Protein 4XXI (pdb70)

Solvent-accessible surface area: 14785 Å² total; per-residue (Å²): 76,6,91,57,18,8,71,88,0,58,135,116,102,70,40,5,31,168,49,38,3,77,132,10,26,67,32,4,73,27,0,75,42,8,10,79,0,1,43,43,0,32,102,19,11,147,91,0,11,48,93,0,3,87,136,13,112,150,99,25,176,75,54,77,106,21,64,91,34,8,32,100,12,0,6,38,0,1,0,0,0,0,6,25,46,41,75,32,0,41,63,53,9,163,50,49,126,132,107,12,101,133,77,81,25,17,120,5,11,44,32,1,1,71,34,0,38,45,0,0,45,57,66,6,192,170,29,105,99,0,26,114,21,0,28,83,10,1,58,37,3,6,65,57,10,104,130,100,1,84,53,7,10,67,95,0,53,138,101,98,78,36,5,31,153,56,29,9,91,86,0,43,71,37,3,65,56,0,34,42,23,0,72,0,0,35,51,0,19,82,28,16,153,91,0,10,43,96,0,0,97,137,16,117,141,135,29,171,78,84,72,102,22,66,109,29,6,32,102,13,0,19,30,0,2,0,0,0,0,16,30,57,54,72,31,1,33,63,53,6,162,41,44,64,128,114,13,73,131,74,74,37,0,105,6,12,22,46,0,0,84,30,0,46,47,0,0,46,58,67,5,191,170,36,105,111,0,22,102,32,0,24,99,21,0,58,40,2,14,85,80,3,136

Nearest PDB structures (foldseek):
  4xxi-assembly1_B  TM=8.655E-01  e=2.973E-17  Nostoc sp. PCC 7120 = FACHB-418
  7eyd-assembly1_09  TM=8.834E-01  e=4.985E-14  Nostoc sp. PCC 7120 = FACHB-418
  7vea-assembly1_dM  TM=9.086E-01  e=6.753E-13  Thermosynechococcus vestitus BP-1
  7scb-assembly1_BE  TM=8.882E-01  e=2.328E-11  Synechocystis sp. PCC 6803 substr. Kazusa
  7ezx-assembly1_YP  TM=8.755E-01  e=1.678E-09  Porphyridium purpureum

Foldseek 3Di:
DVVVQVVVCVVVVHDRDPVRVVVVVVQVVCLVLLVVLLVVCVVCVQVLLVQLCVQLVVQDPDSPVSSVVSSVLSVQLSVCSNNVHLVSLVVVCVPVLVVVVVVGNLVSVLSSLVSSLVVSLVVQVVPVVSNVSSNVSSVSNSVSSPD/DVCVQVVVCVVVVHDRDPVRVVVVVVVVVLLVLLVVLLVVCVVCVLVLLVQLCVQLVVQDPDSVVSSVVSSVLSVQLSVCSNVVHLVSLLVVLPPVLVVVVVVGNLVSVLSSLVSSLVVSLVVDPVPVVSSVSSVVSSCSNSVSND

InterPro domains:
  IPR001297 Phycobilisome linker domain [PF00427] (280-405)
  IPR001297 Phycobilisome linker domain [PF00427] (541-664)
  IPR001297 Phycobilisome linker domain [PF00427] (737-863)
  IPR001297 Phycobilisome linker domain [PF00427] (968-1093)
  IPR001297 Phycobilisome linker domain [PS51445] (253-433)
  IPR001297 Phycobilisome linker domain [PS51445] (514-692)
  IPR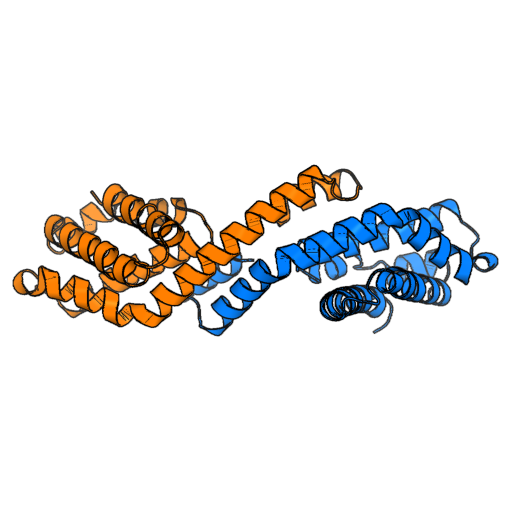001297 Phycobilisome linker domain [PS51445] (709-887)
  IPR001297 Phycobilisome linker domain [PS51445] (940-1121)
  IPR009050 Globin-like superfamily [SSF46458] (17-237)
  IPR012128 Phycobilisome, alpha/beta subunit [PF00502] (24-76)
  IPR012128 Phycobilisome, alpha/beta subunit [PF00502] (150-236)
  IPR038255 Phycobilisome linker domain superfamily [G3DSA:1.10.3130.20] (272-417)
  IPR038255 Phycobilisome linker domain superfamily [G3DSA:1.10.3130.20] (535-670)
  IPR038255 Phycobilisome linker domain superfamily [G3DSA:1.10.3130.20] (730-860)
  IPR038255 Phycobilisome linker domain superfamily [G3DSA:1.10.3130.20] (960-1097)
  IPR038719 Phycobilisome, alpha/beta subunit superfamily [G3DSA:1.10.490.20] (19-248)

Sequence (293 aa):
LAVATITQAEQQDRFLGRGELDELASYFASGAKRLEIAQLLTENSEIIVSRAANRIFQKIENMAKSLRDLSWFLRYATYAIVAGDPNIIVVNTRGLREIIENACSGEATIVALQEIKAASLSYFRKDPEAAEIVSQYMDVLITEFKALAVATITQAEQQDRFLGRGELDELASYFASGAKRLEIAQLLTENSEIIVSRAANRIFQKIENMAKSLRDLSWFLRYATYAIVAGDPNIIVVNTRGLREIIENACSGEATIVALQEIKAASLSYFRKDPEAAEIVSQQYMDVLITEFK

Radius of gyration: 24.72 Å; Cα contacts (8 Å, |Δi|>4): 320; chains: 2; bounding box: 38×84×36 Å

B-factor: mean 37.17, std 14.06, range [16.24, 102.12]

Organism: Nostoc sp. (strain PCC 7120 / SAG 25.82 / UTEX 2576) (NCBI:txid103690)

Structure (mmCIF, N/CA/C/O backbone):
data_4XXI
#
_entry.id   4XXI
#
_cell.length_a   36.356
_cell.length_b   80.552
_cell.length_c   115.449
_cell.angle_alpha   90.00
_cell.angle_beta   90.00
_cell.angle_gamma   90.00
#
_symmetry.space_group_name_H-M   'P 2 21 21'
#
loop_
_entity.id
_entity.type
_entity.pdbx_description
1 polymer 'Phycobiliprotein ApcE'
2 non-polymer PHYCOCYANOBILIN
3 water water
#
loop_
_atom_site.group_PDB
_atom_site.id
_atom_site.type_symbol
_atom_site.label_atom_id
_atom_site.label_alt_id
_atom_site.label_comp_id
_atom_site.label_asym_id
_atom_site.label_entity_id
_atom_site.label_seq_id
_atom_site.pdbx_PDB_ins_code
_atom_site.Cartn_x
_atom_site.Cartn_y
_atom_site.Cartn_z
_atom_site.occupancy
_atom_site.B_iso_or_equiv
_atom_site.auth_seq_id
_atom_site.auth_comp_id
_atom_site.auth_asym_id
_atom_site.auth_atom_id
_atom_site.pdbx_PDB_model_num
ATOM 1 N N . LEU A 1 2 ? 0.303 3.099 16.798 1.00 57.38 20 LEU A N 1
ATOM 2 C CA . LEU A 1 2 ? 1.084 3.522 15.631 1.00 66.71 20 LEU A CA 1
ATOM 3 C C . LEU A 1 2 ? 1.248 5.041 15.561 1.00 71.54 20 LEU A C 1
ATOM 4 O O . LEU A 1 2 ? 0.807 5.768 16.454 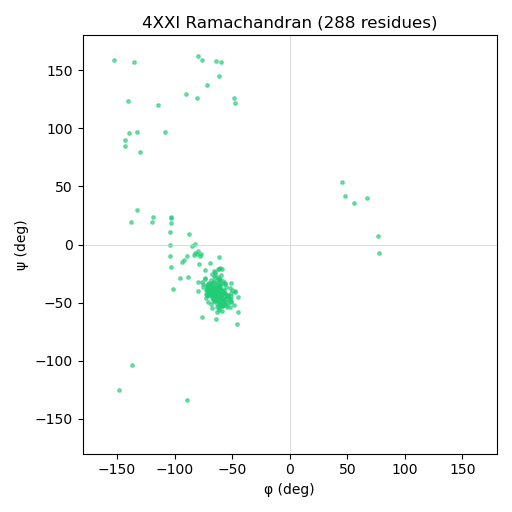1.00 69.14 20 LEU A O 1
ATOM 9 N N . ALA A 1 3 ? 1.901 5.510 14.501 1.00 71.15 21 ALA A N 1
ATOM 10 C CA . ALA A 1 3 ? 2.034 6.942 14.249 1.00 63.06 21 ALA A CA 1
ATOM 11 C C . ALA A 1 3 ? 0.657 7.615 14.139 1.00 58.23 21 ALA A C 1
ATOM 12 O O . ALA A 1 3 ? 0.372 8.623 14.795 1.00 51.26 21 ALA A O 1
ATOM 14 N N . VAL A 1 4 ? -0.209 7.042 13.320 1.00 57.63 22 VAL A N 1
ATOM 15 C CA . VAL A 1 4 ? -1.525 7.608 13.112 1.00 54.96 22 VAL A CA 1
ATOM 16 C C . VAL A 1 4 ? -2.334 7.644 14.406 1.00 52.99 22 VAL A C 1
ATOM 17 O O . VAL A 1 4 ? -3.172 8.534 14.599 1.00 51.18 22 VAL A O 1
ATOM 21 N N . ALA A 1 5 ? -2.074 6.686 15.290 1.00 49.45 23 ALA A N 1
ATOM 22 C CA . ALA A 1 5 ? -2.707 6.674 16.605 1.00 64.88 23 ALA A CA 1
ATOM 23 C C . ALA A 1 5 ? -2.257 7.903 17.382 1.00 55.36 23 ALA A C 1
ATOM 24 O O . ALA A 1 5 ? -3.062 8.769 17.702 1.00 48.96 23 ALA A O 1
ATOM 26 N N . THR A 1 6 ? -0.956 7.945 17.663 1.00 47.21 24 THR A N 1
ATOM 27 C CA . THR A 1 6 ? -0.321 9.017 18.407 1.00 51.57 24 THR A CA 1
ATOM 28 C C . THR A 1 6 ? -0.748 10.386 17.881 1.00 48.32 24 THR A C 1
ATOM 29 O O . THR A 1 6 ? -0.998 11.295 18.655 1.00 42.13 24 THR A O 1
ATOM 33 N N . ILE A 1 7 ? -0.864 10.512 16.561 1.00 51.19 25 ILE A N 1
ATOM 34 C CA . ILE A 1 7 ? -1.199 11.782 15.940 1.00 36.70 25 ILE A CA 1
ATOM 35 C C . ILE A 1 7 ? -2.610 12.164 16.266 1.00 37.69 25 ILE A C 1
ATOM 36 O O . ILE A 1 7 ? -2.900 13.330 16.589 1.00 29.52 25 ILE A O 1
ATOM 41 N N . THR A 1 8 ? -3.491 11.177 16.181 1.00 38.91 26 THR A N 1
ATOM 42 C CA . THR A 1 8 ? -4.910 11.379 16.435 1.00 44.58 26 THR A CA 1
ATOM 43 C C . THR A 1 8 ? -5.183 11.891 17.838 1.00 40.14 26 THR A C 1
ATOM 44 O O . THR A 1 8 ? -6.039 12.755 18.036 1.00 45.72 26 THR A O 1
ATOM 48 N N . GLN A 1 9 ? -4.467 11.354 18.815 1.00 32.78 27 GLN A N 1
ATOM 49 C CA . GLN A 1 9 ? -4.693 11.793 20.184 1.00 47.45 27 GLN A CA 1
ATOM 50 C C . GLN A 1 9 ? -4.052 13.159 20.422 1.00 44.32 27 GLN A C 1
ATOM 51 O O . GLN A 1 9 ? -4.585 13.975 21.162 1.00 37.76 27 GLN A O 1
ATOM 57 N N . ALA A 1 10 ? -2.941 13.436 19.755 1.00 39.49 28 ALA A N 1
ATOM 58 C CA . ALA A 1 10 ? -2.325 14.738 19.895 1.00 33.01 28 ALA A CA 1
ATOM 59 C C . ALA A 1 10 ? -3.265 15.772 19.338 1.00 35.50 28 ALA A C 1
ATOM 60 O O . ALA A 1 10 ? -3.508 16.819 19.942 1.00 34.17 28 ALA A O 1
ATOM 62 N N . GLU A 1 11 ? -3.830 15.459 18.190 1.00 33.97 29 GLU A N 1
ATOM 63 C CA . GLU A 1 11 ? -4.755 16.364 17.556 1.00 31.62 29 GLU A CA 1
ATOM 64 C C . GLU A 1 11 ? -5.945 16.553 18.411 1.00 27.33 29 GLU A C 1
ATOM 65 O O . GLU A 1 11 ? -6.461 17.667 18.534 1.00 26.84 29 GLU A O 1
ATOM 71 N N . GLN A 1 12 ? -6.412 15.447 18.975 1.00 34.53 30 GLN A N 1
ATOM 72 C CA . GLN A 1 12 ? -7.552 15.494 19.888 1.00 36.96 30 GLN A CA 1
ATOM 73 C C . GLN A 1 12 ? -7.272 16.416 21.057 1.00 34.07 30 GLN A C 1
ATOM 74 O O . GLN A 1 12 ? -8.169 17.082 21.558 1.00 37.11 30 GLN A O 1
ATOM 80 N N . GLN A 1 13 ? -6.022 16.486 21.484 1.00 32.26 31 GLN A N 1
ATOM 81 C CA . GLN A 1 13 ? -5.697 17.361 22.615 1.00 36.33 31 GLN A CA 1
ATOM 82 C C . GLN A 1 13 ? -5.025 18.662 22.178 1.00 35.29 31 GLN A C 1
ATOM 83 O O . GLN A 1 13 ? -4.349 19.297 22.970 1.00 34.72 31 GLN A O 1
ATOM 89 N N . ASP A 1 14 ? -5.229 19.061 20.918 1.00 37.17 32 ASP A N 1
ATOM 90 C CA . ASP A 1 14 ? -4.663 20.320 20.352 1.00 38.99 32 ASP A CA 1
ATOM 91 C C . ASP A 1 14 ? -3.196 20.605 20.662 1.00 34.84 32 ASP A C 1
ATOM 92 O O . ASP A 1 14 ? -2.859 21.669 21.155 1.00 36.30 32 ASP A O 1
ATOM 97 N N . ARG A 1 15 ? -2.311 19.670 20.379 1.00 30.77 33 ARG A N 1
ATOM 98 C CA . ARG A 1 15 ? -0.955 19.820 20.872 1.00 33.64 33 ARG A CA 1
ATOM 99 C C . ARG A 1 15 ? 0.027 19.109 19.965 1.00 30.87 33 ARG A C 1
ATOM 100 O O . ARG A 1 15 ? -0.341 18.196 19.211 1.00 25.93 33 ARG A O 1
ATOM 108 N N . PHE A 1 16 ? 1.278 19.537 20.060 1.00 27.58 34 PHE A N 1
ATOM 109 C CA . PHE A 1 16 ? 2.374 18.831 19.461 1.00 21.74 34 PHE A CA 1
ATOM 110 C C . PHE A 1 16 ? 2.521 17.457 20.121 1.00 29.55 34 PHE A C 1
ATOM 111 O O . PHE A 1 16 ? 2.064 17.241 21.247 1.00 31.07 34 PHE A O 1
ATOM 119 N N . LEU A 1 17 ? 3.155 16.524 19.427 1.00 26.29 35 LEU A N 1
ATOM 120 C CA . LEU A 1 17 ? 3.486 15.278 20.067 1.00 30.09 35 LEU A CA 1
ATOM 121 C C . LEU A 1 17 ? 4.432 15.609 21.225 1.00 31.85 35 LEU A C 1
ATOM 122 O O . LEU A 1 17 ? 5.249 16.525 21.137 1.00 22.61 35 LEU A O 1
ATOM 127 N N . GLY A 1 18 ? 4.306 14.865 22.309 1.00 26.30 36 GLY A N 1
ATOM 128 C CA . GLY A 1 18 ? 5.204 15.035 23.422 1.00 30.38 36 GLY A CA 1
ATOM 129 C C . GLY A 1 18 ? 6.549 14.398 23.117 1.00 37.44 36 GLY A C 1
ATOM 130 O O . GLY A 1 18 ? 6.645 13.511 22.270 1.00 33.29 36 GLY A O 1
ATOM 131 N N . ARG A 1 19 ? 7.571 14.859 23.836 1.00 40.86 37 ARG A N 1
ATOM 132 C CA . ARG A 1 19 ? 8.952 14.388 23.734 1.00 45.51 37 ARG A CA 1
ATOM 133 C C . ARG A 1 19 ? 9.034 12.878 23.856 1.00 47.92 37 ARG A C 1
ATOM 134 O O . ARG A 1 19 ? 9.820 12.219 23.176 1.00 39.83 37 ARG A O 1
ATOM 142 N N . GLY A 1 20 ? 8.191 12.340 24.723 1.00 37.64 38 GLY A N 1
ATOM 143 C CA . GLY A 1 20 ? 8.111 10.916 24.942 1.00 37.66 38 GLY A CA 1
ATOM 144 C C . GLY A 1 20 ? 7.482 10.168 23.786 1.00 33.82 38 GLY A C 1
ATOM 145 O O . GLY A 1 20 ? 7.940 9.111 23.373 1.00 28.62 38 GLY A O 1
ATOM 146 N N . GLU A 1 21 ? 6.408 10.722 23.271 1.00 29.43 39 GLU A N 1
ATOM 147 C CA . GLU A 1 21 ? 5.718 10.142 22.138 1.00 31.06 39 GLU A CA 1
ATOM 148 C C . GLU A 1 21 ? 6.653 10.103 20.931 1.00 32.66 39 GLU A C 1
ATOM 149 O O . GLU A 1 21 ? 6.723 9.109 20.215 1.00 31.12 39 GLU A O 1
ATOM 155 N N . LEU A 1 22 ? 7.381 11.188 20.724 1.00 29.76 40 LEU A N 1
ATOM 156 C CA . LEU A 1 22 ? 8.313 11.252 19.616 1.00 40.35 40 LEU A CA 1
ATOM 157 C C . LEU A 1 22 ? 9.431 10.229 19.799 1.00 39.04 40 LEU A C 1
ATOM 158 O O . LEU A 1 22 ? 9.822 9.573 18.829 1.00 38.03 40 LEU A O 1
ATOM 163 N N . ASP A 1 23 ? 9.918 10.072 21.032 1.00 30.06 41 ASP A N 1
ATOM 164 C CA . ASP A 1 23 ? 11.083 9.228 21.285 1.00 37.09 41 ASP A CA 1
ATOM 165 C C . ASP A 1 23 ? 10.706 7.804 21.063 1.00 36.58 41 ASP A C 1
ATOM 166 O O . ASP A 1 23 ? 11.495 7.021 20.568 1.00 33.80 41 ASP A O 1
ATOM 171 N N . GLU A 1 24 ? 9.488 7.491 21.481 1.00 30.23 42 GLU A N 1
ATOM 172 C CA . GLU A 1 24 ? 8.899 6.169 21.331 1.00 36.74 42 GLU A CA 1
ATOM 173 C C . GLU A 1 24 ? 8.712 5.817 19.841 1.00 33.97 42 GLU A C 1
ATOM 174 O O . GLU A 1 24 ? 9.027 4.712 19.417 1.00 30.86 42 GLU A O 1
ATOM 180 N N . LEU A 1 25 ? 8.236 6.759 19.040 1.00 34.67 43 LEU A N 1
ATOM 181 C CA . LEU A 1 25 ? 8.092 6.502 17.608 1.00 29.22 43 LEU A CA 1
ATOM 182 C C . LEU A 1 25 ? 9.471 6.446 16.935 1.00 33.79 43 LEU A C 1
ATOM 183 O O . LEU A 1 25 ? 9.710 5.629 16.043 1.00 26.98 43 LEU A O 1
ATOM 188 N N . ALA A 1 26 ? 10.389 7.292 17.391 1.00 34.22 44 ALA A N 1
ATOM 189 C CA . ALA A 1 26 ? 11.738 7.317 16.848 1.00 34.82 44 ALA A CA 1
ATOM 190 C C . ALA A 1 26 ? 12.414 5.962 17.055 1.00 39.52 44 ALA A C 1
ATOM 191 O O . ALA A 1 26 ? 13.089 5.430 16.178 1.00 32.39 44 ALA A O 1
ATOM 193 N N . SER A 1 27 ? 12.208 5.395 18.227 1.00 30.40 45 SER A N 1
ATOM 194 C CA . SER A 1 27 ? 12.793 4.129 18.540 1.00 32.37 45 SER A CA 1
ATOM 195 C C . SER A 1 27 ? 12.130 2.983 17.772 1.00 30.85 45 SER A C 1
ATOM 196 O O . SER A 1 27 ? 12.796 2.025 17.386 1.00 35.05 45 SER A O 1
ATOM 199 N N . TYR A 1 28 ? 10.820 3.082 17.571 1.00 26.71 46 TYR A N 1
ATOM 200 C CA . TYR A 1 28 ? 10.068 2.088 16.822 1.00 31.88 46 TYR A CA 1
ATOM 201 C C . TYR A 1 28 ? 10.586 2.029 15.383 1.00 37.82 46 TYR A C 1
ATOM 202 O O . TYR A 1 28 ? 10.826 0.944 14.840 1.00 35.06 46 TYR A O 1
ATOM 211 N N . PHE A 1 29 ? 10.811 3.193 14.775 1.00 31.82 47 PHE A N 1
ATOM 212 C CA . PHE A 1 29 ? 11.306 3.207 13.415 1.00 37.05 47 PHE A CA 1
ATOM 213 C C . PHE A 1 29 ? 12.724 2.744 13.358 1.00 32.82 47 PHE A C 1
ATOM 214 O O . PHE A 1 29 ? 13.037 1.982 12.482 1.00 33.75 47 PHE A O 1
ATOM 222 N N . ALA A 1 30 ? 13.556 3.144 14.313 1.00 34.95 48 ALA A N 1
ATOM 223 C CA . ALA A 1 30 ? 14.982 2.814 14.274 1.00 34.58 48 ALA A CA 1
ATOM 224 C C . ALA A 1 30 ? 15.310 1.336 14.602 1.00 35.13 48 ALA A C 1
ATOM 225 O O . ALA A 1 30 ? 16.316 0.799 14.138 1.00 28.89 48 ALA A O 1
ATOM 227 N N . SER A 1 31 ? 14.496 0.697 15.428 1.00 26.72 49 SER A N 1
ATOM 228 C CA . SER A 1 31 ? 14.629 -0.736 15.643 1.00 27.17 49 SER A CA 1
ATOM 229 C C . SER A 1 31 ? 14.062 -1.579 14.482 1.00 29.66 49 SER A C 1
ATOM 230 O O . SER A 1 31 ? 14.208 -2.790 14.473 1.00 29.62 49 SER A O 1
ATOM 233 N N . GLY A 1 32 ? 13.391 -0.935 13.529 1.00 31.82 50 GLY A N 1
ATOM 234 C CA . GLY A 1 32 ? 12.762 -1.625 12.413 1.00 32.11 50 GLY A CA 1
ATOM 235 C C . GLY A 1 32 ? 13.693 -2.583 11.678 1.00 32.61 50 GLY A C 1
ATOM 236 O O . GLY A 1 32 ? 13.308 -3.725 11.410 1.00 26.27 50 GLY A O 1
ATOM 237 N N . ALA A 1 33 ? 14.928 -2.156 11.404 1.00 29.10 51 ALA A N 1
ATOM 238 C CA . ALA A 1 33 ? 15.837 -2.958 10.598 1.00 36.40 51 ALA A CA 1
ATOM 239 C C . ALA A 1 33 ? 16.179 -4.225 11.351 1.00 35.06 51 ALA A C 1
ATOM 240 O O . ALA A 1 33 ? 16.172 -5.312 10.782 1.00 24.73 51 ALA A O 1
ATOM 242 N N . LYS A 1 34 ? 16.478 -4.058 12.634 1.00 27.82 52 LYS A N 1
ATOM 243 C CA . LYS A 1 34 ? 16.752 -5.172 13.526 1.00 32.01 52 LYS A CA 1
ATOM 244 C C . LYS A 1 34 ? 15.529 -6.122 13.636 1.00 28.57 52 LYS A C 1
ATOM 245 O O . LYS A 1 34 ? 15.677 -7.337 13.553 1.00 27.82 52 LYS A O 1
ATOM 251 N N . ARG A 1 35 ? 14.326 -5.577 13.787 1.00 26.77 53 ARG A N 1
ATOM 252 C CA . ARG A 1 35 ? 13.140 -6.430 13.923 1.00 33.98 53 ARG A CA 1
ATOM 253 C C . ARG A 1 35 ? 12.894 -7.259 12.637 1.00 33.24 53 ARG A C 1
ATOM 254 O O . ARG A 1 35 ? 12.542 -8.434 12.702 1.00 25.64 53 ARG A O 1
ATOM 262 N N . LEU A 1 36 ? 13.138 -6.657 11.480 1.00 27.47 54 LEU A N 1
ATOM 263 C CA . LEU A 1 36 ? 13.005 -7.366 10.202 1.00 31.46 54 LEU A CA 1
ATOM 264 C C . LEU A 1 36 ? 14.054 -8.440 10.012 1.00 29.95 54 LEU A C 1
ATOM 265 O O . LEU A 1 36 ? 13.745 -9.525 9.546 1.00 26.96 54 LEU A O 1
ATOM 270 N N . GLU A 1 37 ? 15.292 -8.132 10.396 1.00 35.96 55 GLU A N 1
ATOM 271 C CA . GLU A 1 37 ? 16.377 -9.117 10.412 1.00 34.77 55 GLU A CA 1
ATOM 272 C C . GLU A 1 37 ? 15.962 -10.306 11.268 1.00 32.91 55 GLU A C 1
ATOM 273 O O . GLU A 1 37 ? 16.153 -11.467 10.894 1.00 27.27 55 GLU A O 1
ATOM 279 N N . ILE A 1 38 ? 15.397 -10.016 12.436 1.00 26.68 56 ILE A N 1
ATOM 280 C CA . ILE A 1 38 ? 14.951 -11.083 13.316 1.00 25.19 56 ILE A CA 1
ATOM 281 C C . ILE A 1 38 ? 13.859 -11.918 12.634 1.00 28.96 56 ILE A C 1
ATOM 282 O O . ILE A 1 38 ? 13.896 -13.137 12.639 1.00 23.83 56 ILE A O 1
ATOM 287 N N . ALA A 1 39 ? 12.896 -11.271 12.011 1.00 29.68 57 ALA A N 1
ATOM 288 C CA . ALA A 1 39 ? 11.785 -12.026 11.450 1.00 31.59 57 ALA A CA 1
ATOM 289 C C . ALA A 1 39 ? 12.291 -12.879 10.298 1.00 31.09 57 ALA A C 1
ATOM 290 O O . ALA A 1 39 ? 11.848 -13.992 10.100 1.00 30.16 57 ALA A O 1
ATOM 292 N N . GLN A 1 40 ? 13.242 -12.366 9.545 1.00 32.01 58 GLN A N 1
ATOM 293 C CA . GLN A 1 40 ? 13.652 -13.074 8.342 1.00 40.88 58 GLN A CA 1
ATOM 294 C C . GLN A 1 40 ? 14.307 -14.365 8.808 1.00 34.54 58 GLN A C 1
ATOM 295 O O . GLN A 1 40 ? 14.052 -15.439 8.287 1.00 28.19 58 GLN A O 1
ATOM 301 N N . LEU A 1 41 ? 15.054 -14.256 9.891 1.00 30.56 59 LEU A N 1
ATOM 302 C CA . LEU A 1 41 ? 15.769 -15.382 10.443 1.00 33.91 59 LEU A CA 1
ATOM 303 C C . LEU A 1 41 ? 14.848 -16.435 11.098 1.00 35.45 59 LEU A C 1
ATOM 304 O O . LEU A 1 41 ? 15.030 -17.630 10.913 1.00 25.93 59 LEU A O 1
ATOM 309 N N . LEU A 1 42 ? 13.862 -16.001 11.875 1.00 35.93 60 LEU A N 1
ATOM 310 C CA . LEU A 1 42 ? 12.930 -16.941 12.501 1.00 31.40 60 LEU A CA 1
ATOM 311 C C . LEU A 1 42 ? 12.120 -17.675 11.435 1.00 28.75 60 LEU A C 1
ATOM 312 O O . LEU A 1 42 ? 11.850 -18.868 11.554 1.00 26.47 60 LEU A O 1
ATOM 317 N N . THR A 1 43 ? 11.743 -16.935 10.396 1.00 24.08 61 THR A N 1
ATOM 318 C CA . THR A 1 43 ? 11.012 -17.476 9.268 1.00 28.87 61 THR A CA 1
ATOM 319 C C . THR A 1 43 ? 11.810 -18.556 8.514 1.00 34.27 61 THR A C 1
ATOM 320 O O . THR A 1 43 ? 11.288 -19.628 8.201 1.00 32.94 61 THR A O 1
ATOM 324 N N . GLU A 1 44 ? 13.067 -18.284 8.186 1.00 29.51 62 GLU A N 1
ATOM 325 C CA . GLU A 1 44 ? 13.774 -19.232 7.321 1.00 39.44 62 GLU A CA 1
ATOM 326 C C . GLU A 1 44 ? 14.124 -20.469 8.136 1.00 32.19 62 GLU A C 1
ATOM 327 O O . GLU A 1 44 ? 14.336 -21.541 7.596 1.00 31.59 62 GLU A O 1
ATOM 333 N N . ASN A 1 45 ? 14.163 -20.313 9.450 1.00 34.51 63 ASN A N 1
ATOM 334 C CA . ASN A 1 45 ? 14.439 -21.434 10.322 1.00 34.15 63 ASN A CA 1
ATOM 335 C C . ASN A 1 45 ? 13.188 -21.948 11.005 1.00 24.87 63 ASN A C 1
ATOM 336 O O . ASN A 1 45 ? 13.272 -22.785 11.895 1.00 27.68 63 ASN A O 1
ATOM 341 N N . SER A 1 46 ? 12.036 -21.467 10.554 1.00 28.06 64 SER A N 1
ATOM 342 C CA . SER A 1 46 ? 10.765 -21.764 11.217 1.00 27.48 64 SER A CA 1
ATOM 343 C C . SER A 1 46 ? 10.585 -23.290 11.434 1.00 34.59 64 SER A C 1
ATOM 344 O O . SER A 1 46 ? 10.236 -23.749 12.540 1.00 22.50 64 SER A O 1
ATOM 347 N N . GLU A 1 47 ? 10.942 -24.078 10.424 1.00 25.26 65 GLU A N 1
ATOM 348 C CA . GLU A 1 47 ? 10.702 -25.508 10.478 1.00 30.13 65 GLU A CA 1
ATOM 349 C C . GLU A 1 47 ? 11.588 -26.190 11.488 1.00 33.05 65 GLU A C 1
ATOM 350 O O . GLU A 1 47 ? 11.123 -27.058 12.229 1.00 28.16 65 GLU A O 1
ATOM 356 N N . ILE A 1 48 ? 12.834 -25.758 11.600 1.00 29.11 66 ILE A N 1
ATOM 357 C CA . ILE A 1 48 ? 13.713 -26.330 12.614 1.00 26.67 66 ILE A CA 1
ATOM 358 C C . ILE A 1 48 ? 13.264 -25.921 14.022 1.00 30.31 66 ILE A C 1
ATOM 359 O O . ILE A 1 48 ? 13.362 -26.700 14.965 1.00 27.19 66 ILE A O 1
ATOM 364 N N . ILE A 1 49 ? 12.811 -24.675 14.167 1.00 27.49 67 ILE A N 1
ATOM 365 C CA . ILE A 1 49 ? 12.374 -24.177 15.468 1.00 24.78 67 ILE A CA 1
ATOM 366 C C . ILE A 1 49 ? 11.169 -24.974 15.908 1.00 27.36 67 ILE A C 1
ATOM 367 O O . ILE A 1 49 ? 11.092 -25.459 17.035 1.00 23.87 67 ILE A O 1
ATOM 372 N N . VAL A 1 50 ? 10.221 -25.127 15.000 1.00 24.40 68 VAL A N 1
ATOM 373 C CA . VAL A 1 50 ? 9.011 -25.853 15.341 1.00 28.81 68 VAL A CA 1
ATOM 374 C C . VAL A 1 50 ? 9.316 -27.340 15.684 1.00 30.02 68 VAL A C 1
ATOM 375 O O . VAL A 1 50 ? 8.849 -27.885 16.708 1.00 28.11 68 VAL A O 1
ATOM 379 N N . SER A 1 51 ? 10.129 -28.005 14.871 1.00 26.11 69 SER A N 1
ATOM 380 C CA . SER A 1 51 ? 10.394 -29.422 15.135 1.00 27.10 69 SER A CA 1
ATOM 381 C C . SER A 1 51 ? 11.167 -29.582 16.448 1.00 32.54 69 SER A C 1
ATOM 382 O O . SER A 1 51 ? 10.955 -30.562 17.164 1.00 31.39 69 SER A O 1
ATOM 385 N N . ARG A 1 52 ? 12.021 -28.620 16.815 1.00 24.99 70 ARG A N 1
ATOM 386 C CA . ARG A 1 52 ? 12.655 -28.694 18.152 1.00 25.44 70 ARG A CA 1
ATOM 387 C C . ARG A 1 52 ? 11.630 -28.616 19.271 1.00 24.88 70 ARG A C 1
ATOM 388 O O . ARG A 1 52 ? 11.697 -29.362 20.244 1.00 30.72 70 ARG A O 1
ATOM 396 N N . ALA A 1 53 ? 10.656 -27.733 19.132 1.00 23.96 71 ALA A N 1
ATOM 397 C CA . ALA A 1 53 ? 9.624 -27.603 20.151 1.00 25.68 71 ALA A CA 1
ATOM 398 C C . ALA A 1 53 ? 8.757 -28.852 20.212 1.00 21.25 71 ALA A C 1
ATOM 399 O O . ALA A 1 53 ? 8.512 -29.390 21.289 1.00 25.46 71 ALA A O 1
ATOM 401 N N . ALA A 1 54 ? 8.318 -29.348 19.068 1.00 28.22 72 ALA A N 1
ATOM 402 C CA . ALA A 1 54 ? 7.524 -30.578 19.077 1.00 29.02 72 ALA A CA 1
ATOM 403 C C . ALA A 1 54 ? 8.317 -31.757 19.680 1.00 29.58 72 ALA A C 1
ATOM 404 O O . ALA A 1 54 ? 7.790 -32.534 20.480 1.00 29.95 72 ALA A O 1
ATOM 406 N N . ASN A 1 55 ? 9.595 -31.861 19.341 1.00 30.79 73 ASN A N 1
ATOM 407 C CA . ASN A 1 55 ? 10.414 -32.981 19.832 1.00 32.34 73 ASN A CA 1
ATOM 408 C C . ASN A 1 55 ? 10.546 -33.022 21.337 1.00 26.85 73 ASN A C 1
ATOM 409 O O . ASN A 1 55 ? 10.566 -34.067 21.933 1.00 31.26 73 ASN A O 1
ATOM 414 N N . ARG A 1 56 ? 10.619 -31.852 21.940 1.00 32.45 74 ARG A N 1
ATOM 415 C CA . ARG A 1 56 ? 10.767 -31.720 23.359 1.00 35.53 74 ARG A CA 1
ATOM 416 C C . ARG A 1 56 ? 9.531 -32.262 24.097 1.00 40.07 74 ARG A C 1
ATOM 417 O O . ARG A 1 56 ? 9.614 -32.668 25.257 1.00 33.45 74 ARG A O 1
ATOM 425 N N . ILE A 1 57 ? 8.386 -32.302 23.430 1.00 25.35 75 ILE A N 1
ATOM 426 C CA . ILE A 1 57 ? 7.209 -32.853 24.067 1.00 24.88 75 ILE A CA 1
ATOM 427 C C . ILE A 1 57 ? 6.678 -34.047 23.315 1.00 26.98 75 ILE A C 1
ATOM 428 O O . ILE A 1 57 ? 5.524 -34.419 23.485 1.00 25.18 75 ILE A O 1
ATOM 433 N N . PHE A 1 58 ? 7.540 -34.630 22.481 1.00 36.52 76 PHE A N 1
ATOM 434 C CA . PHE A 1 58 ? 7.129 -35.625 21.489 1.00 33.82 76 PHE A CA 1
ATOM 435 C C . PHE A 1 58 ? 6.232 -36.686 22.102 1.00 37.15 76 PHE A C 1
ATOM 436 O O . PHE A 1 58 ? 5.223 -37.064 21.525 1.00 36.10 76 PHE A O 1
ATOM 444 N N . GLN A 1 59 ? 6.561 -37.124 23.305 1.00 35.79 77 GLN A N 1
ATOM 445 C CA . GLN A 1 59 ? 5.873 -38.273 23.885 1.00 40.56 77 GLN A CA 1
ATOM 446 C C . GLN A 1 59 ? 4.547 -37.841 24.513 1.00 36.31 77 GLN A C 1
ATOM 447 O O . GLN A 1 59 ? 3.718 -38.656 24.895 1.00 38.68 77 GLN A O 1
ATOM 453 N N . LYS A 1 60 ? 4.316 -36.549 24.567 1.00 34.34 78 LYS A N 1
ATOM 454 C CA . LYS A 1 60 ? 3.073 -36.041 25.109 1.00 32.26 78 LYS A CA 1
ATOM 455 C C . LYS A 1 60 ? 2.008 -35.843 24.030 1.00 33.22 78 LYS A C 1
ATOM 456 O O . LYS A 1 60 ? 0.837 -35.658 24.315 1.00 35.34 78 LYS A O 1
ATOM 462 N N . ILE A 1 61 ? 2.435 -35.888 22.780 1.00 30.28 79 ILE A N 1
ATOM 463 C CA . ILE A 1 61 ? 1.574 -35.526 21.674 1.00 33.33 79 ILE A CA 1
ATOM 464 C C . ILE A 1 61 ? 0.812 -36.710 21.136 1.00 30.29 79 ILE A C 1
ATOM 465 O O . ILE A 1 61 ? 1.408 -37.746 20.837 1.00 35.99 79 ILE A O 1
ATOM 470 N N . GLU A 1 62 ? -0.500 -36.540 21.005 1.00 28.45 80 GLU A N 1
ATOM 471 C CA . GLU A 1 62 ? -1.355 -37.531 20.357 1.00 34.35 80 GLU A CA 1
ATOM 472 C C . GLU A 1 62 ? -1.680 -37.102 18.940 1.00 29.46 80 GLU A C 1
ATOM 473 O O . GLU A 1 62 ? -1.747 -37.930 18.041 1.00 27.04 80 GLU A O 1
ATOM 479 N N . ASN A 1 63 ? -1.902 -35.801 18.753 1.00 29.14 154 ASN A N 1
ATOM 480 C CA . ASN A 1 63 ? -2.131 -35.225 17.420 1.00 25.98 154 ASN A CA 1
ATOM 481 C C . ASN A 1 63 ? -0.947 -34.387 16.948 1.00 34.71 154 ASN A C 1
ATOM 482 O O . ASN A 1 63 ? -0.817 -33.181 17.252 1.00 28.01 154 ASN A O 1
ATOM 487 N N . MET A 1 64 ? -0.101 -35.026 16.160 1.00 28.21 155 MET A N 1
ATOM 488 C CA . MET A 1 64 ? 1.175 -34.483 15.787 1.00 30.50 155 MET A CA 1
ATOM 489 C C . MET A 1 64 ? 1.020 -33.471 14.658 1.00 36.06 155 MET A C 1
ATOM 490 O O . MET A 1 64 ? 1.770 -32.491 14.546 1.00 28.39 155 MET A O 1
ATOM 495 N N . ALA A 1 65 ? 0.041 -33.706 13.806 1.00 29.49 156 ALA A N 1
ATOM 496 C CA . ALA A 1 65 ? -0.196 -32.796 12.699 1.00 31.17 156 ALA A CA 1
ATOM 497 C C . ALA A 1 65 ? -0.627 -31.421 13.215 1.00 29.01 156 ALA A C 1
ATOM 498 O O . ALA A 1 65 ? -0.134 -30.379 12.773 1.00 27.35 156 ALA A O 1
ATOM 500 N N . LYS A 1 66 ? -1.567 -31.432 14.141 1.00 30.44 157 LYS A N 1
ATOM 501 C CA . LYS A 1 66 ? -2.084 -30.201 14.716 1.00 31.78 157 LYS A CA 1
ATOM 502 C C . LYS A 1 66 ? -1.076 -29.528 15.640 1.00 22.44 157 LYS A C 1
ATOM 503 O O . LYS A 1 66 ? -0.971 -28.309 15.670 1.00 25.77 157 LYS A O 1
ATOM 509 N N . SER A 1 67 ? -0.351 -30.337 16.395 1.00 25.65 158 SER A N 1
ATOM 510 C CA . SER A 1 67 ? 0.698 -29.832 17.251 1.00 28.64 158 SER A CA 1
ATOM 511 C C . SER A 1 67 ? 1.720 -29.056 16.439 1.00 24.99 158 SER A C 1
ATOM 512 O O . SER A 1 67 ? 2.051 -27.940 16.783 1.00 23.59 158 SER A O 1
ATOM 515 N N . LEU A 1 68 ? 2.231 -29.673 15.384 1.00 22.99 159 LEU A N 1
ATOM 516 C CA . LEU A 1 68 ? 3.209 -29.024 14.508 1.00 32.11 159 LEU A CA 1
ATOM 5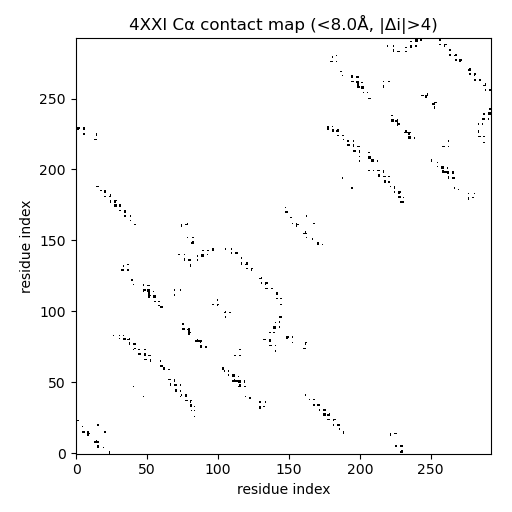17 C C . LEU A 1 68 ? 2.635 -27.788 13.838 1.00 24.55 159 LEU A C 1
ATOM 518 O O . LEU A 1 68 ? 3.303 -26.768 13.689 1.00 21.60 159 LEU A O 1
ATOM 523 N N . ARG A 1 69 ? 1.371 -27.871 13.469 1.00 22.23 160 ARG A N 1
ATOM 524 C CA . ARG A 1 69 ? 0.708 -26.720 12.881 1.00 27.45 160 ARG A CA 1
ATOM 525 C C . ARG A 1 69 ? 0.644 -25.574 13.883 1.00 23.31 160 ARG A C 1
ATOM 526 O O . ARG A 1 69 ? 1.004 -24.435 13.574 1.00 23.63 160 ARG A O 1
ATOM 534 N N . ASP A 1 70 ? 0.146 -25.871 15.079 1.00 21.74 161 ASP A N 1
ATOM 535 C CA . ASP A 1 70 ? -0.046 -24.822 16.089 1.00 19.63 161 ASP A CA 1
ATOM 536 C C . ASP A 1 70 ? 1.274 -24.158 16.476 1.00 24.68 161 ASP A C 1
ATOM 537 O O . ASP A 1 70 ? 1.347 -22.927 16.618 1.00 21.13 161 ASP A O 1
ATOM 542 N N . LEU A 1 71 ? 2.312 -24.971 16.642 1.00 22.38 162 LEU A N 1
ATOM 543 C CA . LEU A 1 71 ? 3.617 -24.450 17.023 1.00 26.08 162 LEU A CA 1
ATOM 544 C C . LEU A 1 71 ? 4.107 -23.534 15.924 1.00 26.94 162 LEU A C 1
ATOM 545 O O . LEU A 1 71 ? 4.679 -22.465 16.184 1.00 26.51 162 LEU A O 1
ATOM 550 N N . SER A 1 72 ? 3.846 -23.921 14.678 1.00 23.20 163 SER A N 1
ATOM 551 C CA . SER A 1 72 ? 4.210 -23.054 13.550 1.00 28.76 163 SER A CA 1
ATOM 552 C C . SER A 1 72 ? 3.377 -21.760 13.585 1.00 17.32 163 SER A C 1
ATOM 553 O O . SER A 1 72 ? 3.833 -20.671 13.289 1.00 20.00 163 SER A O 1
ATOM 556 N N . TRP A 1 73 ? 2.113 -21.895 13.916 1.00 21.08 164 TRP A N 1
ATOM 557 C CA . TRP A 1 73 ? 1.291 -20.714 13.982 1.00 22.46 164 TRP A CA 1
ATOM 558 C C . TRP A 1 73 ? 1.710 -19.774 15.110 1.00 21.18 164 TRP A C 1
ATOM 559 O O . TRP A 1 73 ? 1.744 -18.568 14.912 1.00 18.15 164 TRP A O 1
ATOM 570 N N . PHE A 1 74 ? 2.000 -20.324 16.295 1.00 20.03 165 PHE A N 1
ATOM 571 C CA . PHE A 1 74 ? 2.514 -19.504 17.373 1.00 17.17 165 PHE A CA 1
ATOM 572 C C . PHE A 1 74 ? 3.711 -18.701 16.858 1.00 22.92 165 PHE A C 1
ATOM 573 O O . PHE A 1 74 ? 3.732 -17.469 16.983 1.00 18.94 165 PHE A O 1
ATOM 581 N N . LEU A 1 75 ? 4.709 -19.384 16.267 1.00 23.17 166 LEU A N 1
ATOM 582 C CA . LEU A 1 75 ? 5.928 -18.682 15.816 1.00 16.40 166 LEU A CA 1
ATOM 583 C C . LEU A 1 75 ? 5.595 -17.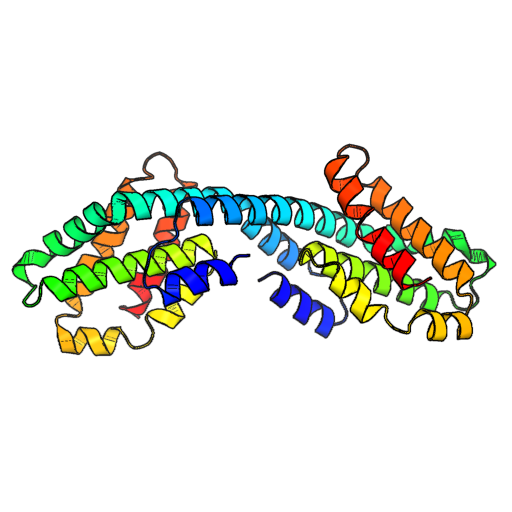635 14.752 1.00 20.84 166 LEU A C 1
ATOM 584 O O . LEU A 1 75 ? 6.142 -16.525 14.742 1.00 18.69 166 LEU A O 1
ATOM 589 N N . ARG A 1 76 ? 4.647 -17.965 13.876 1.00 21.41 167 ARG A N 1
ATOM 590 C CA . ARG A 1 76 ? 4.229 -17.023 12.847 1.00 20.61 167 ARG A CA 1
ATOM 591 C C . ARG A 1 76 ? 3.614 -15.757 13.452 1.00 19.86 167 ARG A C 1
ATOM 592 O O . ARG A 1 76 ? 3.879 -14.649 12.984 1.00 23.94 167 ARG A O 1
ATOM 600 N N . TYR A 1 77 ? 2.783 -15.889 14.476 1.00 19.71 168 TYR A N 1
ATOM 601 C CA . TYR A 1 77 ? 2.234 -14.672 15.056 1.00 21.05 168 TYR A CA 1
ATOM 602 C C . TYR A 1 77 ? 3.274 -13.927 15.860 1.00 17.71 168 TYR A C 1
ATOM 603 O O . TYR A 1 77 ? 3.243 -12.707 15.881 1.00 19.91 168 TYR A O 1
ATOM 612 N N . ALA A 1 78 ? 4.248 -14.625 16.438 1.00 17.54 169 ALA A N 1
ATOM 613 C CA . ALA A 1 78 ? 5.340 -13.907 17.123 1.00 22.59 169 ALA A CA 1
ATOM 614 C C . ALA A 1 78 ? 6.041 -13.001 16.116 1.00 23.91 169 ALA A C 1
ATOM 615 O O . ALA A 1 78 ? 6.363 -11.847 16.323 1.00 22.79 169 ALA A O 1
ATOM 617 N N . THR A 1 79 ? 6.233 -13.593 14.974 1.00 23.93 170 THR A N 1
ATOM 618 C CA . THR A 1 79 ? 6.923 -13.002 13.875 1.00 21.68 170 THR A CA 1
ATOM 619 C C . THR A 1 79 ? 6.187 -11.758 13.347 1.00 24.41 170 THR A C 1
ATOM 620 O O . THR A 1 79 ? 6.806 -10.738 13.056 1.00 21.62 170 THR A O 1
ATOM 624 N N . TYR A 1 80 ? 4.862 -11.846 13.239 1.00 23.93 171 TYR A N 1
ATOM 625 C CA . TYR A 1 80 ? 4.066 -10.679 12.938 1.00 20.93 171 TYR A CA 1
ATOM 626 C C . TYR A 1 80 ? 4.289 -9.600 13.980 1.00 22.23 171 TYR A C 1
ATOM 627 O O . TYR A 1 80 ? 4.571 -8.459 13.645 1.00 19.67 171 TYR A O 1
ATOM 636 N N . ALA A 1 81 ? 4.188 -9.975 15.252 1.00 20.51 172 ALA A N 1
ATOM 637 C CA . ALA A 1 81 ? 4.273 -9.003 16.320 1.00 21.10 172 ALA A CA 1
ATOM 638 C C . ALA A 1 81 ? 5.612 -8.312 16.295 1.00 22.11 172 ALA A C 1
ATOM 639 O O . ALA A 1 81 ? 5.674 -7.116 16.508 1.00 20.98 172 ALA A O 1
ATOM 641 N N . ILE A 1 82 ? 6.678 -9.069 16.031 1.00 26.02 173 ILE A N 1
ATOM 642 C CA . ILE A 1 82 ? 8.012 -8.489 16.010 1.00 22.59 173 ILE A CA 1
ATOM 643 C C . ILE A 1 82 ? 8.149 -7.526 14.860 1.00 23.41 173 ILE A C 1
ATOM 644 O O . ILE A 1 82 ? 8.635 -6.415 15.027 1.00 23.79 173 ILE A O 1
ATOM 649 N N . VAL A 1 83 ? 7.707 -7.930 13.684 1.00 20.92 174 VAL A N 1
ATOM 650 C CA . VAL A 1 83 ? 7.704 -7.009 12.555 1.00 24.18 174 VAL A CA 1
ATOM 651 C C . VAL A 1 83 ? 6.896 -5.727 12.830 1.00 24.49 174 VAL A C 1
ATOM 652 O O . VAL A 1 83 ? 7.328 -4.632 12.491 1.00 27.91 174 VAL A O 1
ATOM 656 N N . ALA A 1 84 ? 5.718 -5.847 13.423 1.00 26.23 175 ALA A N 1
ATOM 657 C CA . ALA A 1 84 ? 4.887 -4.644 13.682 1.00 26.91 175 ALA A CA 1
ATOM 658 C C . ALA A 1 84 ? 5.346 -3.841 14.872 1.00 29.46 175 ALA A C 1
ATOM 659 O O . ALA A 1 84 ? 4.853 -2.727 15.100 1.00 34.00 175 ALA A O 1
ATOM 661 N N . GLY A 1 85 ? 6.271 -4.413 15.637 1.00 22.56 176 GLY A N 1
ATOM 662 C CA . GLY A 1 85 ? 6.670 -3.854 16.915 1.00 27.31 176 GLY A CA 1
ATOM 663 C C . GLY A 1 85 ? 5.460 -3.692 17.820 1.00 27.97 176 GLY A C 1
ATOM 664 O O . GLY A 1 85 ? 5.350 -2.736 18.578 1.00 26.69 176 GLY A O 1
ATOM 665 N N . ASP A 1 86 ? 4.531 -4.633 17.720 1.00 25.27 177 ASP A N 1
ATOM 666 C CA . ASP A 1 86 ? 3.299 -4.544 18.458 1.00 24.72 177 ASP A CA 1
ATOM 667 C C . ASP A 1 86 ? 3.027 -5.875 19.131 1.00 24.71 177 ASP A C 1
ATOM 668 O O . ASP A 1 86 ? 2.491 -6.783 18.510 1.00 22.09 177 ASP A O 1
ATOM 673 N N . PRO A 1 87 ? 3.405 -5.996 20.410 1.00 22.44 178 PRO A N 1
ATOM 674 C CA . PRO A 1 87 ? 3.165 -7.209 21.194 1.00 22.09 178 PRO A CA 1
ATOM 675 C C . PRO A 1 87 ? 1.694 -7.545 21.312 1.00 23.15 178 PRO A C 1
ATOM 676 O O . PRO A 1 87 ? 1.340 -8.690 21.507 1.00 23.61 178 PRO A O 1
ATOM 680 N N . ASN A 1 88 ? 0.842 -6.545 21.211 1.00 26.14 179 ASN A N 1
ATOM 681 C CA . ASN A 1 88 ? -0.573 -6.799 21.253 1.00 32.90 179 ASN A CA 1
ATOM 682 C C . ASN A 1 88 ? -1.055 -7.716 20.119 1.00 28.83 179 ASN A C 1
ATOM 683 O O . ASN A 1 88 ? -2.107 -8.329 20.247 1.00 29.03 179 ASN A O 1
ATOM 688 N N . ILE A 1 89 ? -0.294 -7.853 19.033 1.00 27.28 180 ILE A N 1
ATOM 689 C CA . ILE A 1 89 ? -0.689 -8.823 18.010 1.00 23.65 180 ILE A CA 1
ATOM 690 C C . ILE A 1 89 ? -0.717 -10.228 18.630 1.00 23.98 180 ILE A C 1
ATOM 691 O O . ILE A 1 89 ? -1.629 -11.029 18.387 1.00 22.88 180 ILE A O 1
ATOM 696 N N . ILE A 1 90 ? 0.236 -10.498 19.500 1.00 21.48 181 ILE A N 1
ATOM 697 C CA . ILE A 1 90 ? 0.282 -11.809 20.124 1.00 28.39 181 ILE A CA 1
ATOM 698 C C . ILE A 1 90 ? -0.911 -11.896 21.076 1.00 26.45 181 ILE A C 1
ATOM 699 O O . ILE A 1 90 ? -1.600 -12.894 21.140 1.00 21.92 181 ILE A O 1
ATOM 704 N N . VAL A 1 91 ? -1.174 -10.823 21.788 1.00 25.10 182 VAL A N 1
ATOM 705 C CA . VAL A 1 91 ? -2.222 -10.861 22.808 1.00 34.03 182 VAL A CA 1
ATOM 706 C C . VAL A 1 91 ? -3.584 -11.093 22.153 1.00 26.27 182 VAL A C 1
ATOM 707 O O . VAL A 1 91 ? -4.370 -11.921 22.588 1.00 30.91 182 VAL A O 1
ATOM 711 N N . VAL A 1 92 ? -3.874 -10.344 21.111 1.00 26.32 183 VAL A N 1
ATOM 712 C CA . VAL A 1 92 ? -5.168 -10.477 20.493 1.00 25.49 183 VAL A CA 1
ATOM 713 C C . VAL A 1 92 ? -5.324 -11.902 19.949 1.00 28.02 183 VAL A C 1
ATOM 714 O O . VAL A 1 92 ? -6.338 -12.544 20.164 1.00 30.98 183 VAL A O 1
ATOM 718 N N . ASN A 1 93 ? -4.311 -12.419 19.261 1.00 25.35 184 ASN A N 1
ATOM 719 C CA . ASN A 1 93 ? -4.468 -13.716 18.629 1.00 24.88 184 ASN A CA 1
ATOM 720 C C . ASN A 1 93 ? -4.304 -14.915 19.534 1.00 28.58 184 ASN A C 1
ATOM 721 O O . ASN A 1 93 ? -4.622 -16.017 19.122 1.00 25.79 184 ASN A O 1
ATOM 726 N N . THR A 1 94 ? -3.870 -14.727 20.771 1.00 22.13 185 THR A N 1
ATOM 727 C CA . THR A 1 94 ? -3.783 -15.873 21.664 1.00 24.91 185 THR A CA 1
ATOM 728 C C . THR A 1 94 ? -4.916 -15.872 22.651 1.00 32.40 185 THR A C 1
ATOM 729 O O . THR A 1 94 ? -5.007 -16.764 23.492 1.00 26.75 185 THR A O 1
ATOM 733 N N . ARG A 1 95 ? -5.761 -14.858 22.540 1.00 29.07 186 ARG A N 1
ATOM 734 C CA . ARG A 1 95 ? -6.999 -14.737 23.310 1.00 38.12 186 ARG A CA 1
ATOM 735 C C . ARG A 1 95 ? -7.805 -16.036 23.299 1.00 35.03 186 ARG A C 1
ATOM 736 O O . ARG A 1 95 ? -8.134 -16.559 22.240 1.00 34.08 186 ARG A O 1
ATOM 744 N N . GLY A 1 96 ? -8.076 -16.588 24.465 1.00 31.63 187 GLY A N 1
ATOM 745 C CA . GLY A 1 96 ? -8.888 -17.776 24.554 1.00 36.28 187 GLY A CA 1
ATOM 746 C C . GLY A 1 96 ? -8.150 -19.051 24.189 1.00 43.08 187 GLY A C 1
ATOM 747 O O . GLY A 1 96 ? -8.702 -20.130 24.377 1.00 38.27 187 GLY A O 1
ATOM 748 N N . LEU A 1 97 ? -6.912 -18.972 23.693 1.00 31.68 188 LEU A N 1
ATOM 749 C CA . LEU A 1 97 ? -6.243 -20.215 23.308 1.00 38.32 188 LEU A CA 1
ATOM 750 C C . LEU A 1 97 ? -5.900 -21.095 24.503 1.00 35.17 188 LEU A C 1
ATOM 751 O O . LEU A 1 97 ? -5.882 -22.317 24.368 1.00 41.16 188 LEU A O 1
ATOM 756 N N . ARG A 1 98 ? -5.628 -20.514 25.666 1.00 33.96 189 ARG A N 1
ATOM 757 C CA . ARG A 1 98 ? -5.345 -21.358 26.838 1.00 49.92 189 ARG A CA 1
ATOM 758 C C . ARG A 1 98 ? -6.472 -22.372 27.072 1.00 46.91 189 ARG A C 1
ATOM 759 O O . ARG A 1 98 ? -6.205 -23.551 27.184 1.00 38.02 189 ARG A O 1
ATOM 767 N N . GLU A 1 99 ? -7.721 -21.916 27.105 1.00 46.87 190 GLU A N 1
ATOM 768 C CA . GLU A 1 99 ? -8.872 -22.802 27.316 1.00 48.38 190 GLU A CA 1
ATOM 769 C C . GLU A 1 99 ? -8.938 -23.868 26.225 1.00 48.93 190 GLU A C 1
ATOM 770 O O . GLU A 1 99 ? -9.090 -25.040 26.518 1.00 53.08 190 GLU A O 1
ATOM 776 N N . ILE A 1 100 ? -8.818 -23.456 24.967 1.00 36.59 191 ILE A N 1
ATOM 777 C CA . ILE A 1 100 ? -8.946 -24.370 23.852 1.00 35.12 191 ILE A CA 1
ATOM 778 C C . ILE A 1 100 ? -7.869 -25.454 23.870 1.00 37.56 191 ILE A C 1
ATOM 779 O O . ILE A 1 100 ? -8.145 -26.606 23.589 1.00 44.42 191 ILE A O 1
ATOM 784 N N . ILE A 1 101 ? -6.647 -25.099 24.232 1.00 40.01 192 ILE A N 1
ATOM 785 C CA . ILE A 1 101 ? -5.554 -26.060 24.147 1.00 50.94 192 ILE A CA 1
ATOM 786 C C . ILE A 1 101 ? -5.446 -26.857 25.440 1.00 59.97 192 ILE A C 1
ATOM 787 O O . ILE A 1 101 ? -4.988 -28.006 25.426 1.00 58.27 192 ILE A O 1
ATOM 792 N N . GLU A 1 102 ? -5.879 -26.239 26.539 1.00 55.45 193 GLU A N 1
ATOM 793 C CA . GLU A 1 102 ? -6.139 -26.936 27.803 1.00 55.91 193 GLU A CA 1
ATOM 794 C C . GLU A 1 102 ? -6.913 -28.196 27.494 1.00 52.00 193 GLU A C 1
ATOM 795 O O . GLU A 1 102 ? -6.478 -29.307 27.773 1.00 57.04 193 GLU A O 1
ATOM 801 N N . ASN A 1 103 ? -8.056 -27.979 26.862 1.00 50.83 194 ASN A N 1
ATOM 802 C CA . ASN A 1 103 ? -9.013 -29.013 26.533 1.00 62.92 194 ASN A CA 1
ATOM 803 C C . ASN A 1 103 ? -8.521 -29.956 25.433 1.00 63.99 194 ASN A C 1
ATOM 804 O O . ASN A 1 103 ? -8.762 -31.164 25.497 1.00 56.58 194 ASN A O 1
ATOM 809 N N . ALA A 1 104 ? -7.832 -29.405 24.432 1.00 48.01 195 ALA A N 1
ATOM 810 C CA . ALA A 1 104 ? -7.436 -30.185 23.266 1.00 52.87 195 ALA A CA 1
ATOM 811 C C . ALA A 1 104 ? -6.311 -31.159 23.587 1.00 48.83 195 ALA A C 1
ATOM 812 O O . ALA A 1 104 ? -6.364 -32.317 23.197 1.00 49.09 195 ALA A O 1
ATOM 814 N N . CYS A 1 105 ? -5.293 -30.695 24.290 1.00 42.82 196 CYS A N 1
ATOM 815 C CA . CYS A 1 105 ? -4.217 -31.580 24.659 1.00 50.73 196 CYS A CA 1
ATOM 816 C C . CYS A 1 105 ? -3.806 -31.329 26.105 1.00 65.75 196 CYS A C 1
ATOM 817 O O . CYS A 1 105 ? -4.498 -31.747 27.039 1.00 61.83 196 CYS A O 1
ATOM 820 N N . SER A 1 106 ? -2.684 -30.655 26.291 1.00 62.56 197 SER A N 1
ATOM 821 C CA . SER A 1 106 ? -2.101 -30.508 27.608 1.00 60.82 197 SER A CA 1
ATOM 822 C C . SER A 1 106 ? -1.553 -29.107 27.771 1.00 54.89 197 SER A C 1
ATOM 823 O O . SER A 1 106 ? -0.732 -28.659 26.972 1.00 54.49 197 SER A O 1
ATOM 826 N N . GLY A 1 107 ? -2.012 -28.399 28.792 1.00 59.58 198 GLY A N 1
ATOM 827 C CA . GLY A 1 107 ? -1.494 -27.073 29.065 1.00 63.77 198 GLY A CA 1
ATOM 828 C C . GLY A 1 107 ? -0.013 -27.117 29.392 1.00 41.38 198 GLY A C 1
ATOM 829 O O . GLY A 1 107 ? 0.781 -26.333 28.857 1.00 38.71 198 GLY A O 1
ATOM 830 N N . GLU A 1 108 ? 0.354 -28.041 30.268 1.00 39.17 199 GLU A N 1
ATOM 831 C CA . GLU A 1 108 ? 1.747 -28.249 30.662 1.00 46.32 199 GLU A CA 1
ATOM 832 C C . GLU A 1 108 ? 2.682 -28.345 29.444 1.00 42.25 199 GLU A C 1
ATOM 833 O O . GLU A 1 108 ? 3.714 -27.660 29.358 1.00 31.84 199 GLU A O 1
ATOM 839 N N . ALA A 1 109 ? 2.310 -29.220 28.520 1.00 40.41 200 ALA A N 1
ATOM 840 C CA . ALA A 1 109 ? 3.146 -29.553 27.376 1.00 39.32 200 ALA A CA 1
ATOM 841 C C . ALA A 1 109 ? 3.336 -28.357 26.469 1.00 26.60 200 ALA A C 1
ATOM 842 O O . ALA A 1 109 ? 4.421 -28.096 25.971 1.00 26.89 200 ALA A O 1
ATOM 844 N N . THR A 1 110 ? 2.251 -27.631 26.261 1.00 27.58 201 THR A N 1
ATOM 845 C CA . THR A 1 110 ? 2.254 -26.471 25.409 1.00 25.70 201 THR A CA 1
ATOM 846 C C . THR A 1 110 ? 3.229 -25.430 25.868 1.00 24.00 201 THR A C 1
ATOM 847 O O . THR A 1 110 ? 3.974 -24.862 25.065 1.00 24.79 201 THR A O 1
ATOM 851 N N . ILE A 1 111 ? 3.263 -25.201 27.172 1.00 27.48 202 ILE A N 1
ATOM 852 C CA . ILE A 1 111 ? 4.204 -24.241 27.745 1.00 25.92 202 ILE A CA 1
ATOM 853 C C . ILE A 1 111 ? 5.625 -24.760 27.579 1.00 25.80 202 ILE A C 1
ATOM 854 O O . ILE A 1 111 ? 6.555 -23.999 27.288 1.00 25.57 202 ILE A O 1
ATOM 859 N N . VAL A 1 112 ? 5.800 -26.065 27.748 1.00 29.91 203 VAL A N 1
ATOM 860 C CA . VAL A 1 112 ? 7.118 -26.655 27.516 1.00 33.78 203 VAL A CA 1
ATOM 861 C C . VAL A 1 112 ? 7.539 -26.397 26.061 1.00 29.32 203 VAL A C 1
ATOM 862 O O . VAL A 1 112 ? 8.665 -25.983 25.813 1.00 27.58 203 VAL A O 1
ATOM 866 N N . ALA A 1 113 ? 6.625 -26.599 25.117 1.00 22.95 204 ALA A N 1
ATOM 867 C CA . ALA A 1 113 ? 6.966 -26.470 23.722 1.00 22.18 204 ALA A CA 1
ATOM 868 C C . ALA A 1 113 ? 7.265 -25.032 23.433 1.00 19.47 204 ALA A C 1
ATOM 869 O O . ALA A 1 113 ? 8.200 -24.729 22.701 1.00 28.95 204 ALA A O 1
ATOM 871 N N . LEU A 1 114 ? 6.489 -24.139 24.028 1.00 23.64 205 LEU A N 1
ATOM 872 C CA . LEU A 1 114 ? 6.629 -22.713 23.774 1.00 23.35 205 LEU A CA 1
ATOM 873 C C . LEU A 1 114 ? 7.966 -22.229 24.312 1.00 25.79 205 LEU A C 1
ATOM 874 O O . LEU A 1 114 ? 8.643 -21.420 23.677 1.00 22.70 205 LEU A O 1
ATOM 879 N N . GLN A 1 115 ? 8.360 -22.736 25.472 1.00 28.80 206 GLN A N 1
ATOM 880 C CA . GLN A 1 115 ? 9.654 -22.358 26.048 1.00 29.93 206 GLN A CA 1
ATOM 881 C C . GLN A 1 115 ? 10.754 -22.804 25.099 1.00 26.42 206 GLN A C 1
ATOM 882 O O . GLN A 1 115 ? 11.778 -22.152 24.957 1.00 26.70 206 GLN A O 1
ATOM 888 N N . GLU A 1 116 ? 10.535 -23.906 24.406 1.00 28.02 207 GLU A N 1
ATOM 889 C CA . GLU A 1 116 ? 11.501 -24.340 23.408 1.00 25.84 207 GLU A CA 1
ATOM 890 C C . GLU A 1 116 ? 11.444 -23.511 22.122 1.00 26.59 207 GLU A C 1
ATOM 891 O O . GLU A 1 116 ? 12.472 -23.256 21.492 1.00 24.27 207 GLU A O 1
ATOM 897 N N . ILE A 1 117 ? 10.251 -23.103 21.712 1.00 22.38 208 ILE A N 1
ATOM 898 C CA . ILE A 1 117 ? 10.173 -22.117 20.633 1.00 29.03 208 ILE A CA 1
ATOM 899 C C . ILE A 1 117 ? 11.089 -20.924 20.979 1.00 27.94 208 ILE A C 1
ATOM 900 O O . ILE A 1 117 ? 11.897 -20.488 20.169 1.00 23.05 208 ILE A O 1
ATOM 905 N N . LYS A 1 118 ? 10.957 -20.408 22.193 1.00 22.35 209 LYS A N 1
ATOM 906 C CA . LYS A 1 118 ? 11.734 -19.257 22.617 1.00 24.59 209 LYS A CA 1
ATOM 907 C C . LYS A 1 118 ? 13.228 -19.588 22.573 1.00 24.92 209 LYS A C 1
ATOM 908 O O . LYS A 1 118 ? 13.996 -18.912 21.901 1.00 22.36 209 LYS A O 1
ATOM 914 N N . ALA A 1 119 ? 13.628 -20.661 23.240 1.00 26.58 210 ALA A N 1
ATOM 915 C CA . ALA A 1 119 ? 15.074 -21.051 23.299 1.00 23.91 210 ALA A CA 1
ATOM 916 C C . ALA A 1 119 ? 15.635 -21.300 21.912 1.00 26.35 210 ALA A C 1
ATOM 917 O O . ALA A 1 119 ? 16.716 -20.851 21.561 1.00 21.09 210 ALA A O 1
ATOM 919 N N . ALA A 1 120 ? 14.870 -21.997 21.089 1.00 29.50 211 ALA A N 1
ATOM 920 C CA . ALA A 1 120 ? 15.382 -22.304 19.773 1.00 27.13 211 ALA A CA 1
ATOM 921 C C . ALA A 1 120 ? 15.503 -21.023 18.978 1.00 25.99 211 ALA A C 1
ATOM 922 O O . ALA A 1 120 ? 16.481 -20.819 18.261 1.00 29.16 211 ALA A O 1
ATOM 924 N N . SER A 1 121 ? 14.557 -20.111 19.170 1.00 28.23 212 SER A N 1
ATOM 925 C CA . SER A 1 121 ? 14.593 -18.852 18.465 1.00 27.90 212 SER A CA 1
ATOM 926 C C . SER A 1 121 ? 15.826 -18.050 18.889 1.00 25.03 212 SER A C 1
ATOM 927 O O . SER A 1 121 ? 16.525 -17.504 18.051 1.00 25.50 212 SER A O 1
ATOM 930 N N . LEU A 1 122 ? 16.082 -17.998 20.188 1.00 20.92 213 LEU A N 1
ATOM 931 C CA . LEU A 1 122 ? 17.167 -17.205 20.736 1.00 32.11 213 LEU A CA 1
ATOM 932 C C . LEU A 1 122 ? 18.484 -17.676 20.225 1.00 28.26 213 LEU A C 1
ATOM 933 O O . LEU A 1 122 ? 19.425 -16.897 20.138 1.00 34.41 213 LEU A O 1
ATOM 938 N N . SER A 1 123 ? 18.520 -18.966 19.899 1.00 25.92 214 SER A N 1
ATOM 939 C CA . SER A 1 123 ? 19.744 -19.664 19.543 1.00 31.59 214 SER A CA 1
ATOM 940 C C . SER A 1 123 ? 20.348 -19.042 18.291 1.00 31.08 214 SER A C 1
ATOM 941 O O . SER A 1 123 ? 21.554 -19.128 18.091 1.00 31.87 214 SER A O 1
ATOM 944 N N . TYR A 1 124 ?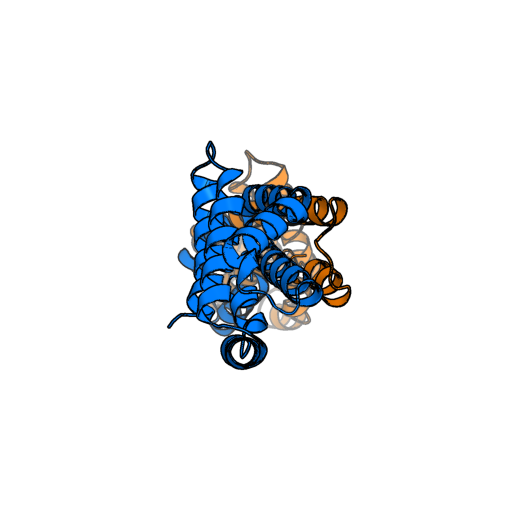 19.532 -18.335 17.498 1.00 30.26 215 TYR A N 1
ATOM 945 C CA . TYR A 1 124 ? 20.040 -17.697 16.281 1.00 30.47 215 TYR A CA 1
ATOM 946 C C . TYR A 1 124 ? 20.615 -16.252 16.479 1.00 29.05 215 TYR A C 1
ATOM 947 O O . TYR A 1 124 ? 20.935 -15.574 15.504 1.00 30.51 215 TYR A O 1
ATOM 956 N N . PHE A 1 125 ? 20.770 -15.807 17.727 1.00 29.29 216 PHE A N 1
ATOM 957 C CA . PHE A 1 125 ? 21.083 -14.405 18.007 1.00 31.62 216 PHE A CA 1
ATOM 958 C C . PHE A 1 125 ? 22.134 -14.306 19.088 1.00 21.48 216 PHE A C 1
ATOM 959 O O . PHE A 1 125 ? 22.271 -13.297 19.736 1.00 32.23 216 PHE A O 1
ATOM 967 N N . ARG A 1 126 ? 22.838 -15.409 19.287 1.00 26.36 217 ARG A N 1
ATOM 968 C CA . ARG A 1 126 ? 23.885 -15.550 20.296 1.00 38.37 217 ARG A CA 1
ATOM 969 C C . ARG A 1 126 ? 24.826 -14.360 20.319 1.00 27.91 217 ARG A C 1
ATOM 970 O O . ARG A 1 126 ? 25.179 -13.842 21.353 1.00 34.46 217 ARG A O 1
ATOM 978 N N . LYS A 1 127 ? 25.239 -13.949 19.136 1.00 35.02 218 LYS A N 1
ATOM 979 C CA . LYS A 1 127 ? 26.153 -12.818 19.002 1.00 45.27 218 LYS A CA 1
ATOM 980 C C . LYS A 1 127 ? 25.496 -11.420 19.116 1.00 48.72 218 LYS A C 1
ATOM 981 O O . LYS A 1 127 ? 26.202 -10.400 19.117 1.00 36.30 218 LYS A O 1
ATOM 987 N N . ASP A 1 128 ? 24.165 -11.368 19.214 1.00 42.78 219 ASP A N 1
ATOM 988 C CA . ASP A 1 128 ? 23.414 -10.121 18.970 1.00 35.64 219 ASP A CA 1
ATOM 989 C C . ASP A 1 128 ? 22.462 -9.871 20.128 1.00 37.18 219 ASP A C 1
ATOM 990 O O . ASP A 1 128 ? 21.269 -10.170 20.042 1.00 33.26 219 ASP A O 1
ATOM 995 N N . PRO A 1 129 ? 22.997 -9.340 21.233 1.00 42.87 220 PRO A N 1
ATOM 996 C CA . PRO A 1 129 ? 22.226 -9.111 22.458 1.00 44.16 220 PRO A CA 1
ATOM 997 C C . PRO A 1 129 ? 20.960 -8.297 22.260 1.00 36.38 220 PRO A C 1
ATOM 998 O O . PRO A 1 129 ? 19.924 -8.666 22.810 1.00 34.95 220 PRO A O 1
ATOM 1002 N N . GLU A 1 130 ? 21.056 -7.210 21.501 1.00 37.28 221 GLU A N 1
ATOM 1003 C CA . GLU A 1 130 ? 19.905 -6.383 21.176 1.00 43.73 221 GLU A CA 1
ATOM 1004 C C . GLU A 1 130 ? 18.752 -7.226 20.561 1.00 27.80 221 GLU A C 1
ATOM 1005 O O . GLU A 1 130 ? 17.601 -7.077 20.926 1.00 31.57 221 GLU A O 1
ATOM 1011 N N . ALA A 1 131 ? 19.087 -8.123 19.656 1.00 34.29 222 ALA A N 1
ATOM 1012 C CA . ALA A 1 131 ? 18.091 -8.954 18.987 1.00 34.77 222 ALA A CA 1
ATOM 1013 C C . ALA A 1 131 ? 17.536 -9.983 19.949 1.00 37.86 222 ALA A C 1
ATOM 1014 O O . ALA A 1 131 ? 16.302 -10.231 20.010 1.00 26.69 222 ALA A O 1
ATOM 1016 N N . ALA A 1 132 ? 18.447 -10.580 20.715 1.00 30.76 223 ALA A N 1
ATOM 1017 C CA . ALA A 1 132 ? 18.044 -11.583 21.684 1.00 34.36 223 ALA A CA 1
ATOM 1018 C C . ALA A 1 132 ? 17.017 -11.003 22.650 1.00 32.11 223 ALA A C 1
ATOM 1019 O O . ALA A 1 132 ? 16.046 -11.677 23.017 1.00 29.62 223 ALA A O 1
ATOM 1021 N N . GLU A 1 133 ? 17.216 -9.753 23.048 1.00 29.45 224 GLU A N 1
ATOM 1022 C CA . GLU A 1 133 ? 16.299 -9.108 23.992 1.00 33.21 224 GLU A CA 1
ATOM 1023 C C . GLU A 1 133 ? 14.923 -8.940 23.366 1.00 24.52 224 GLU A C 1
ATOM 1024 O O . GLU A 1 133 ? 13.923 -9.129 24.008 1.00 21.97 224 GLU A O 1
ATOM 1030 N N . ILE A 1 134 ? 14.915 -8.512 22.112 1.00 24.19 225 ILE A N 1
ATOM 1031 C CA . ILE A 1 134 ? 13.699 -8.313 21.371 1.00 23.24 225 ILE A CA 1
ATOM 1032 C C . ILE A 1 134 ? 12.988 -9.655 21.296 1.00 26.43 225 ILE A C 1
ATOM 1033 O O . ILE A 1 134 ? 11.814 -9.764 21.666 1.00 31.68 225 ILE A O 1
ATOM 1038 N N . VAL A 1 135 ? 13.702 -10.684 20.857 1.00 22.92 226 VAL A N 1
ATOM 1039 C CA . VAL A 1 135 ? 13.143 -12.028 20.740 1.00 24.11 226 VAL A CA 1
ATOM 1040 C C . VAL A 1 135 ? 12.604 -12.535 22.084 1.00 21.17 226 VAL A C 1
ATOM 1041 O O . VAL A 1 135 ? 11.467 -12.982 22.193 1.00 21.75 226 VAL A O 1
ATOM 1045 N N . SER A 1 136 ? 13.371 -12.381 23.144 1.00 18.47 227 SER A N 1
ATOM 1046 C CA . SER A 1 136 ? 12.882 -12.806 24.466 1.00 26.25 227 SER A CA 1
ATOM 1047 C C . SER A 1 136 ? 11.643 -12.020 24.958 1.00 30.00 227 SER A C 1
ATOM 1048 O O . SER A 1 136 ? 10.716 -12.602 25.541 1.00 27.74 227 SER A O 1
ATOM 1051 N N . GLN A 1 137 ? 11.604 -10.715 24.705 1.00 23.33 228 GLN A N 1
ATOM 1052 C CA . GLN A 1 137 ? 10.467 -9.906 25.111 1.00 29.34 228 GLN A CA 1
ATOM 1053 C C . GLN A 1 137 ? 9.196 -10.431 24.452 1.00 24.98 228 GLN A C 1
ATOM 1054 O O . GLN A 1 137 ? 8.176 -10.607 25.114 1.00 27.04 228 GLN A O 1
ATOM 1060 N N . TYR A 1 138 ? 9.258 -10.690 23.151 1.00 25.98 229 TYR A N 1
ATOM 1061 C CA . TYR A 1 138 ? 8.070 -11.094 22.415 1.00 19.82 229 TYR A CA 1
ATOM 1062 C C . TYR A 1 138 ? 7.690 -12.516 22.775 1.00 19.21 229 TYR A C 1
ATOM 1063 O O . TYR A 1 138 ? 6.522 -12.801 23.020 1.00 18.49 229 TYR A O 1
ATOM 1072 N N . MET A 1 139 ? 8.679 -13.399 22.861 1.00 18.28 230 MET A N 1
ATOM 1073 C CA . MET A 1 139 ? 8.417 -14.768 23.281 1.00 22.47 230 MET A CA 1
ATOM 1074 C C . MET A 1 139 ? 7.834 -14.781 24.676 1.00 27.38 230 MET A C 1
ATOM 1075 O O . MET A 1 139 ? 6.917 -15.559 24.959 1.00 27.50 230 MET A O 1
ATOM 1080 N N . ASP A 1 140 ? 8.311 -13.900 25.556 1.00 22.98 231 ASP A N 1
ATOM 1081 C CA . ASP A 1 140 ? 7.709 -13.859 26.901 1.00 29.95 231 ASP A CA 1
ATOM 1082 C C . ASP A 1 140 ? 6.263 -13.380 26.855 1.00 27.66 231 ASP A C 1
ATOM 1083 O O . ASP A 1 140 ? 5.463 -13.833 27.652 1.00 22.98 231 ASP A O 1
ATOM 1088 N N . VAL A 1 141 ? 5.908 -12.495 25.926 1.00 24.92 232 VAL A N 1
ATOM 1089 C CA . VAL A 1 141 ? 4.519 -12.067 25.888 1.00 26.25 232 VAL A CA 1
ATOM 1090 C C . VAL A 1 141 ? 3.663 -13.258 25.487 1.00 28.43 232 VAL A C 1
ATOM 1091 O O . VAL A 1 141 ? 2.584 -13.475 26.037 1.00 27.16 232 VAL A O 1
ATOM 1095 N N . LEU A 1 142 ? 4.171 -14.052 24.551 1.00 25.41 233 LEU A N 1
ATOM 1096 C CA . LEU A 1 142 ? 3.464 -15.251 24.072 1.00 28.46 233 LEU A CA 1
ATOM 1097 C C . LEU A 1 142 ? 3.244 -16.261 25.214 1.00 27.48 233 LEU A C 1
ATOM 1098 O O . LEU A 1 142 ? 2.110 -16.680 25.524 1.00 24.63 233 LEU A O 1
ATOM 1103 N N . ILE A 1 143 ? 4.337 -16.651 25.842 1.00 26.01 234 ILE A N 1
ATOM 1104 C CA . ILE A 1 143 ? 4.269 -17.612 26.945 1.00 29.83 234 ILE A CA 1
ATOM 1105 C C . ILE A 1 143 ? 3.354 -17.108 28.070 1.00 32.34 234 ILE A C 1
ATOM 1106 O O . ILE A 1 143 ? 2.479 -17.827 28.536 1.00 30.15 234 ILE A O 1
ATOM 1111 N N . THR A 1 144 ? 3.533 -15.860 28.483 1.00 34.16 235 THR A N 1
ATOM 1112 C CA . THR A 1 144 ? 2.745 -15.295 29.588 1.00 36.16 235 THR A CA 1
ATOM 1113 C C . THR A 1 144 ? 1.227 -15.406 29.340 1.00 39.10 235 THR A C 1
ATOM 1114 O O . THR A 1 144 ? 0.440 -15.667 30.277 1.00 27.26 235 THR A O 1
ATOM 1118 N N . GLU A 1 145 ? 0.807 -15.242 28.088 1.00 34.16 236 GLU A N 1
ATOM 1119 C CA . GLU A 1 145 ? -0.610 -15.424 27.762 1.00 38.94 236 GLU A CA 1
ATOM 1120 C C . GLU A 1 145 ? -1.148 -16.859 28.053 1.00 50.69 236 GLU A C 1
ATOM 1121 O O . GLU A 1 145 ? -2.368 -17.059 28.081 1.00 37.75 236 GLU A O 1
ATOM 1127 N N . PHE A 1 146 ? -0.235 -17.802 28.340 1.00 52.22 237 PHE A N 1
ATOM 1128 C CA . PHE A 1 146 ? -0.529 -19.173 28.837 1.00 47.08 237 PHE A CA 1
ATOM 1129 C C . PHE A 1 146 ? -0.284 -19.399 30.333 1.00 50.33 237 PHE A C 1
ATOM 1130 O O . PHE A 1 146 ? -0.734 -20.375 30.935 1.00 55.79 237 PHE A O 1
ATOM 1138 N N . LYS A 1 147 ? 0.507 -18.529 30.913 1.00 51.48 238 LYS A N 1
ATOM 1139 C CA . LYS A 1 147 ? 0.649 -18.480 32.335 1.00 49.47 238 LYS A CA 1
ATOM 1140 C C . LYS A 1 147 ? -0.422 -17.515 32.843 1.00 60.77 238 LYS A C 1
ATOM 1141 O O . LYS A 1 147 ? -1.578 -17.572 32.385 1.00 51.37 238 LYS A O 1
ATOM 1147 N N . ALA A 1 148 ? -0.011 -16.619 33.744 1.00 61.52 239 ALA A N 1
ATOM 1148 C CA . ALA A 1 148 ? -0.898 -15.693 34.444 1.00 82.95 239 ALA A CA 1
ATOM 1149 C C . ALA A 1 148 ? -0.801 -14.281 33.846 1.00 66.88 239 ALA A C 1
ATOM 1150 O O . ALA A 1 148 ? 0.081 -13.495 34.200 1.00 69.92 239 ALA A O 1
ATOM 1152 N N . LEU B 1 2 ? 3.126 -0.418 4.331 1.00 67.39 20 LEU B N 1
ATOM 1153 C CA . LEU B 1 2 ? 2.913 0.002 5.711 1.00 74.49 20 LEU B CA 1
ATOM 1154 C C . LEU B 1 2 ? 2.712 -1.199 6.654 1.00 75.50 20 LEU B C 1
ATOM 1155 O O . LEU B 1 2 ? 2.283 -2.270 6.222 1.00 70.38 20 LEU B O 1
ATOM 1160 N N . ALA B 1 3 ? 3.019 -0.989 7.940 1.00 98.95 21 ALA B N 1
ATOM 1161 C CA . ALA B 1 3 ? 3.065 -2.043 8.972 1.00 78.05 21 ALA B CA 1
ATOM 1162 C C . ALA B 1 3 ? 1.878 -2.989 8.942 1.00 76.00 21 ALA B C 1
ATOM 1163 O O . ALA B 1 3 ? 2.019 -4.170 8.620 1.00 71.13 21 ALA B O 1
ATOM 1165 N N . VAL B 1 4 ? 0.712 -2.451 9.288 1.00 92.23 22 VAL B N 1
ATOM 1166 C CA . VAL B 1 4 ? -0.492 -3.252 9.485 1.00 82.19 22 VAL B CA 1
ATOM 1167 C C . VAL B 1 4 ? -0.945 -3.915 8.160 1.00 80.78 22 VAL B C 1
ATOM 1168 O O . VAL B 1 4 ? -1.375 -5.067 8.159 1.00 67.40 22 VAL B O 1
ATOM 1172 N N . ALA B 1 5 ? -0.794 -3.203 7.038 1.00 88.44 23 ALA B N 1
ATOM 1173 C CA . ALA B 1 5 ? -1.342 -3.616 5.734 1.00 73.74 23 ALA B CA 1
ATOM 1174 C C . ALA B 1 5 ? -0.771 -4.926 5.172 1.00 60.83 23 ALA B C 1
ATOM 1175 O O . ALA B 1 5 ? -1.514 -5.872 4.885 1.00 54.70 23 ALA B O 1
ATOM 1177 N N . THR B 1 6 ? 0.543 -4.972 4.999 1.00 58.20 24 THR B N 1
ATOM 1178 C CA . THR B 1 6 ? 1.178 -6.157 4.433 1.00 52.43 24 THR B CA 1
ATOM 1179 C C . THR B 1 6 ? 1.130 -7.335 5.445 1.00 62.70 24 THR B C 1
ATOM 1180 O O . THR B 1 6 ? 0.948 -8.498 5.039 1.00 43.90 24 THR B O 1
ATOM 1184 N N . ILE B 1 7 ? 1.217 -7.044 6.750 1.00 59.76 25 ILE B N 1
ATOM 1185 C CA . ILE B 1 7 ? 0.981 -8.073 7.770 1.00 45.42 25 ILE B CA 1
ATOM 1186 C C . ILE B 1 7 ? -0.434 -8.612 7.695 1.00 40.61 25 ILE B C 1
ATOM 1187 O O . ILE B 1 7 ? -0.635 -9.803 7.846 1.00 31.47 25 ILE B O 1
ATOM 1192 N N . THR B 1 8 ? -1.416 -7.743 7.454 1.00 42.01 26 THR B N 1
ATOM 1193 C CA . THR B 1 8 ? -2.820 -8.177 7.381 1.00 48.74 26 THR B CA 1
ATOM 1194 C C . THR B 1 8 ? -3.035 -9.197 6.271 1.00 46.67 26 THR B C 1
ATOM 1195 O O . THR B 1 8 ? -3.830 -10.148 6.405 1.00 38.11 26 THR B O 1
ATOM 1199 N N . GLN B 1 9 ? -2.302 -9.003 5.184 1.00 42.65 27 GLN B N 1
ATOM 1200 C CA . GLN B 1 9 ? -2.421 -9.861 4.014 1.00 42.39 27 GLN B CA 1
ATOM 1201 C C . GLN B 1 9 ? -1.834 -11.221 4.304 1.00 43.18 27 GLN B C 1
ATOM 1202 O O . GLN B 1 9 ? -2.464 -12.260 4.050 1.00 40.49 27 GLN B O 1
ATOM 1208 N N . ALA B 1 10 ? -0.617 -11.211 4.848 1.00 45.16 28 ALA B N 1
ATOM 1209 C CA . ALA B 1 10 ? 0.070 -12.447 5.184 1.00 39.41 28 ALA B CA 1
ATOM 1210 C C . ALA B 1 10 ? -0.737 -13.234 6.194 1.00 38.15 28 ALA B C 1
ATOM 1211 O O . ALA B 1 10 ? -0.738 -14.462 6.163 1.00 38.88 28 ALA B O 1
ATOM 1213 N N . GLU B 1 11 ? -1.414 -12.506 7.084 1.00 40.71 29 GLU B N 1
ATOM 1214 C CA . GLU B 1 11 ? -2.272 -13.078 8.136 1.00 40.45 29 GLU B CA 1
ATOM 1215 C C . GLU B 1 11 ? -3.476 -13.792 7.511 1.00 35.74 29 GLU B C 1
ATOM 1216 O O . GLU B 1 11 ? -3.767 -14.947 7.834 1.00 28.73 29 GLU B O 1
ATOM 1222 N N . GLN B 1 12 ? -4.142 -13.093 6.587 1.00 32.90 30 GLN B N 1
ATOM 1223 C CA . GLN B 1 12 ? -5.297 -13.612 5.872 1.00 37.62 30 GLN B CA 1
ATOM 1224 C C . GLN B 1 12 ? -4.946 -14.866 5.077 1.00 41.90 30 GLN B C 1
ATOM 1225 O O . GLN B 1 12 ? -5.777 -15.736 4.896 1.00 49.26 30 GLN B O 1
ATOM 1231 N N . GLN B 1 13 ? -3.699 -14.959 4.628 1.00 43.35 31 GLN B N 1
ATOM 1232 C CA . GLN B 1 13 ? -3.260 -16.079 3.810 1.00 40.61 31 GLN B CA 1
ATOM 1233 C C . GLN B 1 13 ? -2.446 -17.064 4.623 1.00 45.65 31 GLN B C 1
ATOM 1234 O O . GLN B 1 13 ? -1.701 -17.869 4.063 1.00 40.49 31 GLN B O 1
ATOM 1240 N N . ASP B 1 14 ? -2.584 -16.982 5.950 1.00 43.41 32 ASP B N 1
ATOM 1241 C CA . ASP B 1 14 ? -1.952 -17.920 6.869 1.00 39.03 32 ASP B CA 1
ATOM 1242 C C . ASP B 1 14 ? -0.452 -18.183 6.585 1.00 33.46 32 ASP B C 1
ATOM 1243 O O . ASP B 1 14 ? 0.019 -19.306 6.693 1.00 33.11 32 ASP B O 1
ATOM 1248 N N . ARG B 1 15 ? 0.316 -17.148 6.256 1.00 34.38 33 ARG B N 1
ATOM 1249 C CA . ARG B 1 15 ? 1.721 -17.368 5.910 1.00 35.61 33 ARG B CA 1
ATOM 1250 C C . ARG B 1 15 ? 2.652 -16.372 6.571 1.00 26.74 33 ARG B C 1
ATOM 1251 O O . ARG B 1 15 ? 2.251 -15.281 6.930 1.00 29.59 33 ARG B O 1
ATOM 1259 N N . PHE B 1 16 ? 3.915 -16.765 6.710 1.00 35.24 34 PHE B N 1
ATOM 1260 C CA . PHE B 1 16 ? 4.967 -15.828 7.036 1.00 26.19 34 PHE B CA 1
ATOM 1261 C C . PHE B 1 16 ? 5.111 -14.744 6.004 1.00 30.27 34 PHE B C 1
ATOM 1262 O O . PHE B 1 16 ? 4.647 -14.880 4.868 1.00 27.16 34 PHE B O 1
ATOM 1270 N N . LEU B 1 17 ? 5.688 -13.621 6.415 1.00 30.75 35 LEU B N 1
ATOM 1271 C CA . LEU B 1 17 ? 5.934 -12.551 5.463 1.00 33.82 35 LEU B CA 1
ATOM 1272 C C . LEU B 1 17 ? 7.064 -12.988 4.541 1.00 32.36 35 LEU B C 1
ATOM 1273 O O . LEU B 1 17 ? 8.055 -13.563 4.992 1.00 22.93 35 LEU B O 1
ATOM 1278 N N . GLY B 1 18 ? 6.904 -12.728 3.250 1.00 31.21 36 GLY B N 1
ATOM 1279 C CA . GLY B 1 18 ? 7.935 -13.050 2.280 1.00 35.16 36 GLY B CA 1
ATOM 1280 C C . GLY B 1 18 ? 9.033 -12.022 2.269 1.00 36.96 36 GLY B C 1
ATOM 1281 O O . GLY B 1 18 ? 8.861 -10.897 2.746 1.00 39.26 36 GLY B O 1
ATOM 1282 N N . ARG B 1 19 ? 10.167 -12.404 1.709 1.00 33.94 37 ARG B N 1
ATOM 1283 C CA . ARG B 1 19 ? 11.314 -11.531 1.669 1.00 37.88 37 ARG B CA 1
ATOM 1284 C C . ARG B 1 19 ? 10.990 -10.204 1.005 1.00 40.84 37 ARG B C 1
ATOM 1285 O O . ARG B 1 19 ? 11.513 -9.156 1.381 1.00 38.09 37 ARG B O 1
ATOM 1293 N N . GLY B 1 20 ? 10.105 -10.228 0.025 1.00 29.57 38 GLY B N 1
ATOM 1294 C CA . GLY B 1 20 ? 9.792 -9.001 -0.665 1.00 39.79 38 GLY B CA 1
ATOM 1295 C C . GLY B 1 20 ? 8.993 -8.088 0.228 1.00 38.12 38 GLY B C 1
ATOM 1296 O O . GLY B 1 20 ? 9.125 -6.863 0.183 1.00 40.10 38 GLY B O 1
ATOM 1297 N N . GLU B 1 21 ? 8.118 -8.691 1.013 1.00 38.32 39 GLU B N 1
ATOM 1298 C CA . GLU B 1 21 ? 7.386 -7.964 2.029 1.00 33.95 39 GLU B CA 1
ATOM 1299 C C . GLU B 1 21 ? 8.343 -7.344 3.074 1.00 35.26 39 GLU B C 1
ATOM 1300 O O . GLU B 1 21 ? 8.242 -6.164 3.368 1.00 27.95 39 GLU B O 1
ATOM 1306 N N . LEU B 1 22 ? 9.303 -8.119 3.570 1.00 29.35 40 LEU B N 1
ATOM 1307 C CA . LEU B 1 22 ? 10.283 -7.611 4.528 1.00 29.14 40 LEU B CA 1
ATOM 1308 C C . LEU B 1 22 ? 11.047 -6.396 4.001 1.00 37.25 40 LEU B C 1
ATOM 1309 O O . LEU B 1 22 ? 11.227 -5.422 4.730 1.00 28.95 40 LEU B O 1
ATOM 1314 N N . ASP B 1 23 ? 11.445 -6.418 2.732 1.00 35.45 41 ASP B N 1
ATOM 1315 C CA . ASP B 1 23 ? 12.238 -5.322 2.165 1.00 39.70 41 ASP B CA 1
ATOM 1316 C C . ASP B 1 23 ? 11.416 -4.058 2.056 1.00 41.62 41 ASP B C 1
ATOM 1317 O O . ASP B 1 23 ? 11.927 -2.959 2.226 1.00 46.14 41 ASP B O 1
ATOM 1322 N N . GLU B 1 24 ? 10.135 -4.221 1.777 1.00 35.35 42 GLU B N 1
ATOM 1323 C CA . GLU B 1 24 ? 9.241 -3.084 1.655 1.00 41.53 42 GLU B CA 1
ATOM 1324 C C . GLU B 1 24 ? 9.073 -2.419 3.019 1.00 37.20 42 GLU B C 1
ATOM 1325 O O . GLU B 1 24 ? 9.121 -1.202 3.132 1.00 43.12 42 GLU B O 1
ATOM 1331 N N . LEU B 1 25 ? 8.924 -3.208 4.073 1.00 36.94 43 LEU B N 1
ATOM 1332 C CA . LEU B 1 25 ? 8.844 -2.627 5.408 1.00 43.68 43 LEU B CA 1
ATOM 1333 C C . LEU B 1 25 ? 10.153 -1.965 5.795 1.00 39.22 43 LEU B C 1
ATOM 1334 O O . LEU B 1 25 ? 10.164 -1.027 6.583 1.00 36.16 43 LEU B O 1
ATOM 1339 N N . ALA B 1 26 ? 11.250 -2.445 5.227 1.00 35.52 44 ALA B N 1
ATOM 1340 C CA . ALA B 1 26 ? 12.564 -1.904 5.543 1.00 39.42 44 ALA B CA 1
ATOM 1341 C C . ALA B 1 26 ? 12.618 -0.482 5.081 1.00 40.23 44 ALA B C 1
ATOM 1342 O O . ALA B 1 26 ? 13.120 0.391 5.771 1.00 33.87 44 ALA B O 1
ATOM 1344 N N . SER B 1 27 ? 12.077 -0.254 3.891 1.00 39.18 45 SER B N 1
ATOM 1345 C CA . SER B 1 27 ? 12.013 1.078 3.336 1.00 45.42 45 SER B CA 1
ATOM 1346 C C . SER B 1 27 ? 11.055 1.956 4.184 1.00 35.09 45 SER B C 1
ATOM 1347 O O . SER B 1 27 ? 11.383 3.099 4.525 1.00 26.38 45 SER B O 1
ATOM 1350 N N . TYR B 1 28 ? 9.888 1.421 4.528 1.00 31.50 46 TYR B N 1
ATOM 1351 C CA . TYR B 1 28 ? 8.959 2.121 5.414 1.00 41.41 46 TYR B CA 1
ATOM 1352 C C . TYR B 1 28 ? 9.638 2.598 6.712 1.00 40.09 46 TYR B C 1
ATOM 1353 O O . TYR B 1 28 ? 9.491 3.737 7.095 1.00 34.70 46 TYR B O 1
ATOM 1362 N N . PHE B 1 29 ? 10.406 1.743 7.368 1.00 35.61 47 PHE B N 1
ATOM 1363 C CA . PHE B 1 29 ? 10.901 2.086 8.696 1.00 39.11 47 PHE B CA 1
ATOM 1364 C C . PHE B 1 29 ? 12.009 3.088 8.598 1.00 32.24 47 PHE B C 1
ATOM 1365 O O . PHE B 1 29 ? 12.128 3.969 9.437 1.00 33.06 47 PHE B O 1
ATOM 1373 N N . ALA B 1 30 ? 12.787 2.978 7.536 1.00 31.62 48 ALA B N 1
ATOM 1374 C CA . ALA B 1 30 ? 13.902 3.878 7.304 1.00 34.11 48 ALA B CA 1
ATOM 1375 C C . ALA B 1 30 ? 13.387 5.283 7.080 1.00 34.65 48 ALA B C 1
ATOM 1376 O O . ALA B 1 30 ? 13.902 6.254 7.649 1.00 28.21 48 ALA B O 1
ATOM 1378 N N . SER B 1 31 ? 12.354 5.390 6.249 1.00 29.63 49 SER B N 1
ATOM 1379 C CA . SER B 1 31 ? 11.793 6.695 5.959 1.00 30.96 49 SER B CA 1
ATOM 1380 C C . SER B 1 31 ? 11.111 7.263 7.197 1.00 27.01 49 SER B C 1
ATOM 1381 O O . SER B 1 31 ? 11.241 8.452 7.487 1.00 29.12 49 SER B O 1
ATOM 1384 N N . GLY B 1 32 ? 10.375 6.416 7.912 1.00 32.21 50 GLY B N 1
ATOM 1385 C CA . GLY B 1 32 ? 9.752 6.803 9.172 1.00 28.71 50 GLY B CA 1
ATOM 1386 C C . GLY B 1 32 ? 10.790 7.375 10.142 1.00 31.90 50 GLY B C 1
ATOM 1387 O O . GLY B 1 32 ? 10.561 8.399 10.772 1.00 28.15 50 GLY B O 1
ATOM 1388 N N . ALA B 1 33 ? 11.947 6.725 10.235 1.00 28.01 51 ALA B N 1
ATOM 1389 C CA . ALA B 1 33 ? 13.012 7.174 11.126 1.00 29.92 51 ALA B CA 1
ATOM 1390 C C . ALA B 1 33 ? 13.434 8.581 10.768 1.00 29.72 51 ALA B C 1
ATOM 1391 O O . ALA B 1 33 ? 13.558 9.423 11.636 1.00 26.29 51 ALA B O 1
ATOM 1393 N N . LYS B 1 34 ? 13.666 8.824 9.480 1.00 26.81 52 LYS B N 1
ATOM 1394 C CA . LYS B 1 34 ? 14.031 10.153 9.026 1.00 29.94 52 LYS B CA 1
ATOM 1395 C C . LYS B 1 34 ? 12.912 11.164 9.266 1.00 29.40 52 LYS B C 1
ATOM 1396 O O . LYS B 1 34 ? 13.167 12.279 9.725 1.00 27.75 52 LYS B O 1
ATOM 1402 N N . ARG B 1 35 ? 11.672 10.787 8.960 1.00 29.40 53 ARG B N 1
ATOM 1403 C CA . ARG B 1 35 ? 10.559 11.681 9.230 1.00 26.32 53 ARG B CA 1
ATOM 1404 C C . ARG B 1 35 ? 10.488 12.002 10.733 1.00 29.06 53 ARG B C 1
ATOM 1405 O O . ARG B 1 35 ? 10.232 13.150 11.121 1.00 25.14 53 ARG B O 1
ATOM 1413 N N . LEU B 1 36 ? 10.709 11.009 11.591 1.00 26.27 54 LEU B N 1
ATOM 1414 C CA . LEU B 1 36 ? 10.588 11.279 13.028 1.00 20.76 54 LEU B CA 1
ATOM 1415 C C . LEU B 1 36 ? 11.691 12.218 13.514 1.00 34.60 54 LEU B C 1
ATOM 1416 O O . LEU B 1 36 ? 11.460 13.050 14.388 1.00 28.03 54 LEU B O 1
ATOM 1421 N N . GLU B 1 37 ? 12.896 12.071 12.965 1.00 30.49 55 GLU B N 1
ATOM 1422 C CA . GLU B 1 37 ? 13.972 12.984 13.303 1.00 31.97 55 GLU B CA 1
ATOM 1423 C C . GLU B 1 37 ? 13.542 14.413 12.934 1.00 32.27 55 GLU B C 1
ATOM 1424 O O . GLU B 1 37 ? 13.795 15.381 13.653 1.00 25.29 55 GLU B O 1
ATOM 1430 N N . ILE B 1 38 ? 12.890 14.541 11.791 1.00 26.63 56 ILE B N 1
ATOM 1431 C CA . ILE B 1 38 ? 12.494 15.858 11.336 1.00 33.20 56 ILE B CA 1
ATOM 1432 C C . ILE B 1 38 ? 11.459 16.449 12.280 1.00 26.44 56 ILE B C 1
ATOM 1433 O O . ILE B 1 38 ? 11.570 17.587 12.685 1.00 23.07 56 ILE B O 1
ATOM 1438 N N . ALA B 1 39 ? 10.471 15.636 12.627 1.00 25.19 57 ALA B N 1
ATOM 1439 C CA . ALA B 1 39 ? 9.357 16.064 13.443 1.00 25.46 57 ALA B CA 1
ATOM 1440 C C . ALA B 1 39 ? 9.816 16.476 14.827 1.00 27.96 57 ALA B C 1
ATOM 1441 O O . ALA B 1 39 ? 9.298 17.461 15.370 1.00 26.88 57 ALA B O 1
ATOM 1443 N N . GLN B 1 40 ? 10.767 15.734 15.393 1.00 23.37 58 GLN B N 1
ATOM 1444 C CA . GLN B 1 40 ? 11.371 16.106 16.679 1.00 34.31 58 GLN B CA 1
ATOM 1445 C C . GLN B 1 40 ? 12.012 17.476 16.638 1.00 30.45 58 GLN B C 1
ATOM 1446 O O . GLN B 1 40 ? 11.763 18.292 17.491 1.00 29.63 58 GLN B O 1
ATOM 1452 N N . LEU B 1 41 ? 12.848 17.728 15.642 1.00 33.18 59 LEU B N 1
ATOM 1453 C CA . LEU B 1 41 ? 13.454 19.038 15.537 1.00 30.21 59 LEU B CA 1
ATOM 1454 C C . LEU B 1 41 ? 12.416 20.129 15.417 1.00 36.48 59 LEU B C 1
ATOM 1455 O O . LEU B 1 41 ? 12.496 21.139 16.123 1.00 32.29 59 LEU B O 1
ATOM 1460 N N . LEU B 1 42 ? 11.440 19.942 14.533 1.00 28.59 60 LEU B N 1
ATOM 1461 C CA . LEU B 1 42 ? 10.456 20.982 14.322 1.00 23.16 60 LEU B CA 1
ATOM 1462 C C . LEU B 1 42 ? 9.684 21.254 15.600 1.00 29.07 60 LEU B C 1
ATOM 1463 O O . LEU B 1 42 ? 9.407 22.413 15.929 1.00 27.72 60 LEU B O 1
ATOM 1468 N N . THR B 1 43 ? 9.356 20.183 16.317 1.00 26.97 61 THR B N 1
ATOM 1469 C CA . THR B 1 43 ? 8.561 20.280 17.530 1.00 28.61 61 THR B CA 1
ATOM 1470 C C . THR B 1 43 ? 9.349 21.005 18.613 1.00 30.17 61 THR B C 1
ATOM 1471 O O . THR B 1 43 ? 8.880 21.999 19.127 1.00 30.32 61 THR B O 1
ATOM 1475 N N . GLU B 1 44 ? 10.555 20.532 18.922 1.00 32.51 62 GLU B N 1
ATOM 1476 C CA . GLU B 1 44 ? 11.403 21.194 19.918 1.00 34.34 62 GLU B CA 1
ATOM 1477 C C . GLU B 1 44 ? 11.693 22.667 19.620 1.00 34.05 62 GLU B C 1
ATOM 1478 O O . GLU B 1 44 ? 11.850 23.468 20.532 1.00 28.25 62 GLU B O 1
ATOM 1484 N N . ASN B 1 45 ? 11.808 23.031 18.352 1.00 27.57 63 ASN B N 1
ATOM 1485 C CA . ASN B 1 45 ? 12.082 24.434 18.024 1.00 32.35 63 ASN B CA 1
ATOM 1486 C C . ASN B 1 45 ? 10.837 25.206 17.514 1.00 28.57 63 ASN B C 1
ATOM 1487 O O . ASN B 1 45 ? 10.973 26.230 16.850 1.00 30.68 63 ASN B O 1
ATOM 1492 N N . SER B 1 46 ? 9.639 24.743 17.858 1.00 26.11 64 SER B N 1
ATOM 1493 C CA . SER B 1 46 ? 8.395 25.310 17.296 1.00 27.78 64 SER B CA 1
ATOM 1494 C C . SER B 1 46 ? 8.115 26.761 17.668 1.00 30.82 64 SER B C 1
ATOM 1495 O O . SER B 1 46 ? 7.671 27.544 16.814 1.00 26.13 64 SER B O 1
ATOM 1498 N N . GLU B 1 47 ? 8.367 27.123 18.931 1.00 28.63 65 GLU B N 1
ATOM 1499 C CA . GLU B 1 47 ? 8.252 28.515 19.394 1.00 37.12 65 GLU B CA 1
ATOM 1500 C C . GLU B 1 47 ? 9.084 29.460 18.554 1.00 30.38 65 GLU B C 1
ATOM 1501 O O . GLU B 1 47 ? 8.617 30.539 18.155 1.00 27.87 65 GLU B O 1
ATOM 1507 N N . ILE B 1 48 ? 10.328 29.062 18.320 1.00 23.09 66 ILE B N 1
ATOM 1508 C CA . ILE B 1 48 ? 11.285 29.860 17.538 1.00 34.54 66 ILE B CA 1
ATOM 1509 C C . ILE B 1 48 ? 10.843 29.994 16.093 1.00 38.99 66 ILE B C 1
ATOM 1510 O O . ILE B 1 48 ? 10.903 31.078 15.484 1.00 33.20 66 ILE B O 1
ATOM 1515 N N . ILE B 1 49 ? 10.436 28.865 15.526 1.00 28.71 67 ILE B N 1
ATOM 1516 C CA . ILE B 1 49 ? 9.979 28.865 14.149 1.00 31.47 67 ILE B CA 1
ATOM 1517 C C . ILE B 1 49 ? 8.771 29.802 14.034 1.00 27.90 67 ILE B C 1
ATOM 1518 O O . ILE B 1 49 ? 8.748 30.686 13.195 1.00 23.76 67 ILE B O 1
ATOM 1523 N N . VAL B 1 50 ? 7.793 29.631 14.922 1.00 30.22 68 VAL B N 1
ATOM 1524 C CA . VAL B 1 50 ? 6.558 30.436 14.898 1.00 32.07 68 VAL B CA 1
ATOM 1525 C C . VAL B 1 50 ? 6.850 31.948 15.080 1.00 29.00 68 VAL B C 1
ATOM 1526 O O . VAL B 1 50 ? 6.319 32.790 14.367 1.00 30.30 68 VAL B O 1
ATOM 1530 N N . SER B 1 51 ? 7.759 32.289 15.968 1.00 26.45 69 SER B N 1
ATOM 1531 C CA . SER B 1 51 ? 8.055 33.695 16.219 1.00 30.26 69 SER B CA 1
ATOM 1532 C C . SER B 1 51 ? 8.755 34.318 15.039 1.00 33.35 69 SER B C 1
ATOM 1533 O O . SER B 1 51 ? 8.456 35.460 14.686 1.00 31.18 69 SER B O 1
ATOM 1536 N N . ARG B 1 52 ? 9.677 33.586 14.414 1.00 31.68 70 ARG B N 1
ATOM 1537 C CA . ARG B 1 52 ? 10.263 34.073 13.165 1.00 28.50 70 ARG B CA 1
ATOM 1538 C C . ARG B 1 52 ? 9.175 34.389 12.180 1.00 30.12 70 ARG B C 1
ATOM 1539 O O . ARG B 1 52 ? 9.217 35.418 11.545 1.00 27.15 70 ARG B O 1
ATOM 1547 N N . ALA B 1 53 ? 8.181 33.518 12.055 1.00 26.04 71 ALA B N 1
ATOM 1548 C CA . ALA B 1 53 ? 7.199 33.734 11.008 1.00 29.07 71 ALA B CA 1
ATOM 1549 C C . ALA B 1 53 ? 6.318 34.941 11.333 1.00 25.76 71 ALA B C 1
ATOM 1550 O O . ALA B 1 53 ? 5.965 35.715 10.439 1.00 29.63 71 ALA B O 1
ATOM 1552 N N . ALA B 1 54 ? 5.940 35.086 12.599 1.00 29.98 72 ALA B N 1
ATOM 1553 C CA . ALA B 1 54 ? 5.128 36.248 13.034 1.00 37.87 72 ALA B CA 1
ATOM 1554 C C . ALA B 1 54 ? 5.882 37.534 12.797 1.00 30.76 72 ALA B C 1
ATOM 1555 O O . ALA B 1 54 ? 5.352 38.484 12.197 1.00 31.98 72 ALA B O 1
ATOM 1557 N N . ASN B 1 55 ? 7.135 37.527 13.263 1.00 34.56 73 ASN B N 1
ATOM 1558 C CA . ASN B 1 55 ? 8.031 38.688 13.171 1.00 37.62 73 ASN B CA 1
ATOM 1559 C C . ASN B 1 55 ? 8.288 39.123 11.756 1.00 39.84 73 ASN B C 1
ATOM 1560 O O . ASN B 1 55 ? 8.431 40.314 11.492 1.00 39.26 73 ASN B O 1
ATOM 1565 N N . ARG B 1 56 ? 8.308 38.162 10.836 1.00 38.30 74 ARG B N 1
ATOM 1566 C CA . ARG B 1 56 ? 8.491 38.462 9.426 1.00 30.94 74 ARG B CA 1
ATOM 1567 C C . ARG B 1 56 ? 7.336 39.281 8.848 1.00 32.74 74 ARG B C 1
ATOM 1568 O O . ARG B 1 56 ? 7.524 39.997 7.845 1.00 36.65 74 ARG B O 1
ATOM 1576 N N . ILE B 1 57 ? 6.146 39.180 9.444 1.00 28.50 75 ILE B N 1
ATOM 1577 C CA . ILE B 1 57 ? 5.010 40.008 9.003 1.00 28.53 75 ILE B CA 1
ATOM 1578 C C . ILE B 1 57 ? 4.478 40.949 10.099 1.00 30.62 75 ILE B C 1
ATOM 1579 O O . ILE B 1 57 ? 3.327 41.368 10.038 1.00 29.61 75 ILE B O 1
ATOM 1584 N N . PHE B 1 58 ? 5.304 41.286 11.087 1.00 28.89 76 PHE B N 1
ATOM 1585 C CA . PHE B 1 58 ? 4.790 41.929 12.285 1.00 34.02 76 PHE B CA 1
ATOM 1586 C C . PHE B 1 58 ? 4.066 43.234 11.990 1.00 32.37 76 PHE B C 1
ATOM 1587 O O . PHE B 1 58 ? 3.112 43.535 12.671 1.00 33.45 76 PHE B O 1
ATOM 1595 N N . GLN B 1 59 ? 4.466 43.966 10.953 1.00 31.57 77 GLN B N 1
ATOM 1596 C CA . GLN B 1 59 ? 3.825 45.237 10.617 1.00 36.98 77 GLN B CA 1
ATOM 1597 C C . GLN B 1 59 ? 2.376 45.081 10.199 1.00 38.60 77 GLN B C 1
ATOM 1598 O O . GLN B 1 59 ? 1.573 46.011 10.348 1.00 38.10 77 GLN B O 1
ATOM 1604 N N . LYS B 1 60 ? 2.040 43.931 9.635 1.00 38.00 78 LYS B N 1
ATOM 1605 C CA . LYS B 1 60 ? 0.681 43.701 9.169 1.00 33.18 78 LYS B CA 1
ATOM 1606 C C . LYS B 1 60 ? -0.210 43.100 10.256 1.00 35.43 78 LYS B C 1
ATOM 1607 O O . LYS B 1 60 ? -1.420 43.051 10.112 1.00 33.33 78 LYS B O 1
ATOM 1613 N N . ILE B 1 61 ? 0.366 42.682 11.374 1.00 30.75 79 ILE B N 1
ATOM 1614 C CA . ILE B 1 61 ? -0.441 41.929 12.326 1.00 30.69 79 ILE B CA 1
ATOM 1615 C C . ILE B 1 61 ? -1.278 42.867 13.171 1.00 28.86 79 ILE B C 1
ATOM 1616 O O . ILE B 1 61 ? -0.755 43.776 13.795 1.00 31.82 79 ILE B O 1
ATOM 1621 N N . GLU B 1 62 ? -2.577 42.623 13.202 1.00 29.87 80 GLU B N 1
ATOM 1622 C CA . GLU B 1 62 ? -3.491 43.389 14.029 1.00 30.15 80 GLU B CA 1
ATOM 1623 C C . GLU B 1 62 ? -3.936 42.634 15.262 1.00 32.61 80 GLU B C 1
ATOM 1624 O O . GLU B 1 62 ? -4.528 43.237 16.173 1.00 31.56 80 GLU B O 1
ATOM 1630 N N . ASN B 1 63 ? -3.603 41.339 15.321 1.00 34.82 154 ASN B N 1
ATOM 1631 C CA . ASN B 1 63 ? -3.917 40.483 16.478 1.00 27.71 154 ASN B CA 1
ATOM 1632 C C . ASN B 1 63 ? -2.769 39.512 16.713 1.00 25.57 154 ASN B C 1
ATOM 1633 O O . ASN B 1 63 ? -2.793 38.418 16.153 1.00 31.17 154 ASN B O 1
ATOM 1638 N N . MET B 1 64 ? -1.782 39.898 17.532 1.00 25.26 155 MET B N 1
ATOM 1639 C CA . MET B 1 64 ? -0.542 39.132 17.669 1.00 28.74 155 MET B CA 1
ATOM 1640 C C . MET B 1 64 ? -0.852 37.752 18.188 1.00 29.18 155 MET B C 1
ATOM 1641 O O . MET B 1 64 ? -0.295 36.790 17.718 1.00 26.84 155 MET B O 1
ATOM 1646 N N . ALA B 1 65 ? -1.813 37.685 19.105 1.00 29.45 156 ALA B N 1
ATOM 1647 C CA . ALA B 1 65 ? -2.171 36.476 19.805 1.00 35.25 156 ALA B CA 1
ATOM 1648 C C . ALA B 1 65 ? -2.697 35.413 18.856 1.00 31.69 156 ALA B C 1
ATOM 1649 O O . ALA B 1 65 ? -2.220 34.285 18.861 1.00 25.25 156 ALA B O 1
ATOM 1651 N N . LYS B 1 66 ? -3.706 35.775 18.072 1.00 26.18 157 LYS B N 1
ATOM 1652 C CA . LYS B 1 66 ? -4.297 34.842 17.152 1.00 33.22 157 LYS B CA 1
ATOM 1653 C C . LYS B 1 66 ? -3.317 34.509 16.046 1.00 30.48 157 LYS B C 1
ATOM 1654 O O . LYS B 1 66 ? -3.314 33.400 15.585 1.00 27.04 157 LYS B O 1
ATOM 1660 N N . SER B 1 67 ? -2.512 35.477 15.612 1.00 27.13 158 SER B N 1
ATOM 1661 C CA . SER B 1 67 ? -1.484 35.203 14.623 1.00 29.71 158 SER B CA 1
ATOM 1662 C C . SER B 1 67 ? -0.493 34.167 15.150 1.00 22.50 158 SER B C 1
ATOM 1663 O O . SER B 1 67 ? -0.175 33.224 14.455 1.00 25.17 158 SER B O 1
ATOM 1666 N N . LEU B 1 68 ? -0.025 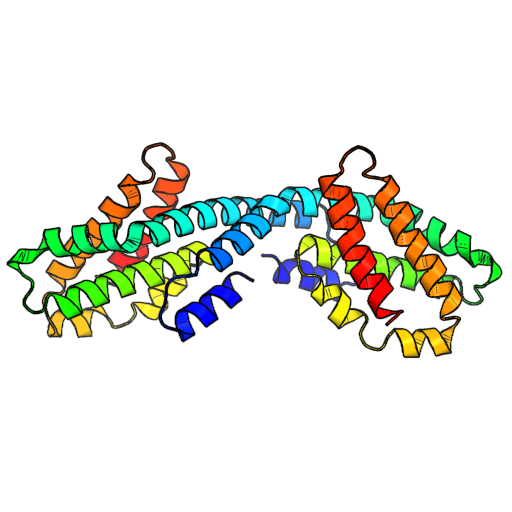34.324 16.379 1.00 22.15 159 LEU B N 1
ATOM 1667 C CA . LEU B 1 68 ? 0.939 33.374 16.908 1.00 27.56 159 LEU B CA 1
ATOM 1668 C C . LEU B 1 68 ? 0.254 32.017 17.041 1.00 31.42 159 LEU B C 1
ATOM 1669 O O . LEU B 1 68 ? 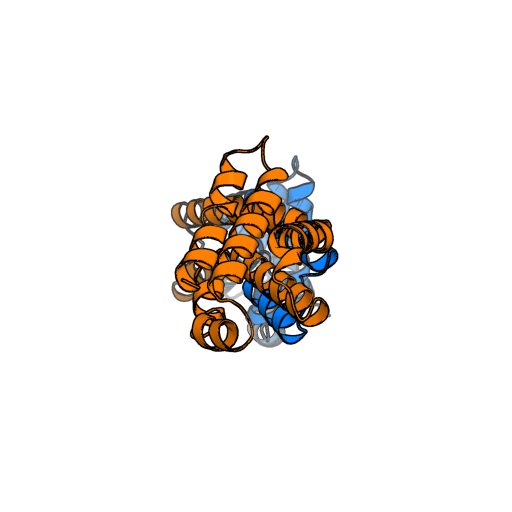0.823 30.998 16.698 1.00 30.32 159 LEU B O 1
ATOM 1674 N N . ARG B 1 69 ? -0.986 32.014 17.506 1.00 26.26 160 ARG B N 1
ATOM 1675 C CA . ARG B 1 69 ? -1.763 30.783 17.620 1.00 24.85 160 ARG B CA 1
ATOM 1676 C C . ARG B 1 69 ? -1.842 30.026 16.295 1.00 26.07 160 ARG B C 1
ATOM 1677 O O . ARG B 1 69 ? -1.537 28.837 16.233 1.00 20.12 160 ARG B O 1
ATOM 1685 N N . ASP B 1 70 ? -2.278 30.719 15.240 1.00 25.17 161 ASP B N 1
ATOM 1686 C CA . ASP B 1 70 ? -2.506 30.050 13.969 1.00 30.31 161 ASP B CA 1
ATOM 1687 C C . ASP B 1 70 ? -1.217 29.483 13.386 1.00 31.86 161 ASP B C 1
ATOM 1688 O O . ASP B 1 70 ? -1.213 28.406 12.801 1.00 25.72 161 ASP B O 1
ATOM 1693 N N . LEU B 1 71 ? -0.120 30.215 13.556 1.00 27.21 162 LEU B N 1
ATOM 1694 C CA . LEU B 1 71 ? 1.119 29.821 12.934 1.00 25.02 162 LEU B CA 1
ATOM 1695 C C . LEU B 1 71 ? 1.599 28.549 13.623 1.00 27.80 162 LEU B C 1
ATOM 1696 O O . LEU B 1 71 ? 2.117 27.616 12.994 1.00 19.75 162 LEU B O 1
ATOM 1701 N N . SER B 1 72 ? 1.375 28.500 14.925 1.00 20.80 163 SER B N 1
ATOM 1702 C CA . SER B 1 72 ? 1.634 27.308 15.683 1.00 25.15 163 SER B CA 1
ATOM 1703 C C . SER B 1 72 ? 0.738 26.137 15.305 1.00 23.70 163 SER B C 1
ATOM 1704 O O . SER B 1 72 ? 1.165 24.995 15.256 1.00 23.39 163 SER B O 1
ATOM 1707 N N . TRP B 1 73 ? -0.533 26.430 15.132 1.00 25.35 164 TRP B N 1
ATOM 1708 C CA . TRP B 1 73 ? -1.529 25.474 14.659 1.00 28.97 164 TRP B CA 1
ATOM 1709 C C . TRP B 1 73 ? -1.116 24.899 13.269 1.00 25.61 164 TRP B C 1
ATOM 1710 O O . TRP B 1 73 ? -1.087 23.683 13.056 1.00 21.99 164 TRP B O 1
ATOM 1721 N N . PHE B 1 74 ? -0.763 25.784 12.346 1.00 25.96 165 PHE B N 1
ATOM 1722 C CA . PHE B 1 74 ? -0.232 25.343 11.059 1.00 25.13 165 PHE B CA 1
ATOM 1723 C C . PHE B 1 74 ? 0.985 24.414 11.223 1.00 28.92 165 PHE B C 1
ATOM 1724 O O . PHE B 1 74 ? 1.023 23.335 10.643 1.00 23.62 165 PHE B O 1
ATOM 1732 N N . LEU B 1 75 ? 1.988 24.850 11.998 1.00 25.00 166 LEU B N 1
ATOM 1733 C CA . LEU B 1 75 ? 3.197 24.065 12.210 1.00 25.67 166 LEU B CA 1
ATOM 1734 C C . LEU B 1 75 ? 2.855 22.729 12.813 1.00 27.02 166 LEU B C 1
ATOM 1735 O O . LEU B 1 75 ? 3.409 21.711 12.433 1.00 24.70 166 LEU B O 1
ATOM 1740 N N . ARG B 1 76 ? 1.891 22.736 13.722 1.00 20.00 167 ARG B N 1
ATOM 1741 C CA . ARG B 1 76 ? 1.482 21.508 14.409 1.00 32.07 167 ARG B CA 1
ATOM 1742 C C . ARG B 1 76 ? 1.002 20.462 13.405 1.00 24.49 167 ARG B C 1
ATOM 1743 O O . ARG B 1 76 ? 1.434 19.305 13.439 1.00 20.41 167 ARG B O 1
ATOM 1751 N N . TYR B 1 77 ? 0.065 20.873 12.563 1.00 19.34 168 TYR B N 1
ATOM 1752 C CA . TYR B 1 77 ? -0.480 19.988 11.553 1.00 25.88 168 TYR B CA 1
ATOM 1753 C C . TYR B 1 77 ? 0.616 19.552 10.571 1.00 23.22 168 TYR B C 1
ATOM 1754 O O . TYR B 1 77 ? 0.605 18.428 10.081 1.00 24.99 168 TYR B O 1
ATOM 1763 N N . ALA B 1 78 ? 1.617 20.403 10.351 1.00 26.59 169 ALA B N 1
ATOM 1764 C CA . ALA B 1 78 ? 2.704 19.993 9.478 1.00 23.63 169 ALA B CA 1
ATOM 1765 C C . ALA B 1 78 ? 3.442 18.848 10.149 1.00 22.43 169 ALA B C 1
ATOM 1766 O O . ALA B 1 78 ? 3.795 17.871 9.499 1.00 19.11 169 ALA B O 1
ATOM 1768 N N . THR B 1 79 ? 3.608 18.916 11.461 1.00 19.26 170 THR B N 1
ATOM 1769 C CA . THR B 1 79 ? 4.368 17.878 12.111 1.00 19.23 170 THR B CA 1
ATOM 1770 C C . THR B 1 79 ? 3.585 16.609 12.133 1.00 19.20 170 THR B C 1
ATOM 1771 O O . THR B 1 79 ? 4.184 15.530 12.048 1.00 22.32 170 THR B O 1
ATOM 1775 N N . TYR B 1 80 ? 2.262 16.710 12.273 1.00 19.40 171 TYR B N 1
ATOM 1776 C CA . TYR B 1 80 ? 1.420 15.513 12.248 1.00 21.18 171 TYR B CA 1
ATOM 1777 C C . TYR B 1 80 ? 1.597 14.777 10.918 1.00 22.12 171 TYR B C 1
ATOM 1778 O O . TYR B 1 80 ? 1.840 13.594 10.874 1.00 21.92 171 TYR B O 1
ATOM 1787 N N . ALA B 1 81 ? 1.414 15.527 9.842 1.00 19.07 172 ALA B N 1
ATOM 1788 C CA . ALA B 1 81 ? 1.606 15.034 8.482 1.00 22.78 172 ALA B CA 1
ATOM 1789 C C . ALA B 1 81 ? 2.966 14.386 8.314 1.00 17.02 172 ALA B C 1
ATOM 1790 O O . ALA B 1 81 ? 3.069 13.286 7.786 1.00 20.38 172 ALA B O 1
ATOM 1792 N N . ILE B 1 82 ? 3.999 15.054 8.809 1.00 19.25 173 ILE B N 1
ATOM 1793 C CA . ILE B 1 82 ? 5.367 14.531 8.663 1.00 19.67 173 ILE B CA 1
ATOM 1794 C C . ILE B 1 82 ? 5.543 13.236 9.444 1.00 19.40 173 ILE B C 1
ATOM 1795 O O . ILE B 1 82 ? 6.128 12.272 8.945 1.00 19.56 173 ILE B O 1
ATOM 1800 N N . VAL B 1 83 ? 5.012 13.191 10.657 1.00 20.11 174 VAL B N 1
ATOM 1801 C CA . VAL B 1 83 ? 5.150 12.001 11.457 1.00 19.34 174 VAL B CA 1
ATOM 1802 C C . VAL B 1 83 ? 4.434 10.830 10.803 1.00 23.58 174 VAL B C 1
ATOM 1803 O O . VAL B 1 83 ? 4.999 9.753 10.737 1.00 21.63 174 VAL B O 1
ATOM 1807 N N . ALA B 1 84 ? 3.220 11.049 10.286 1.00 23.76 175 ALA B N 1
ATOM 1808 C CA . ALA B 1 84 ? 2.447 9.980 9.673 1.00 24.34 175 ALA B CA 1
ATOM 1809 C C . ALA B 1 84 ? 2.942 9.692 8.276 1.00 28.09 175 ALA B C 1
ATOM 1810 O O . ALA B 1 84 ? 2.610 8.668 7.680 1.00 27.69 175 ALA B O 1
ATOM 1812 N N . GLY B 1 85 ? 3.698 10.618 7.731 1.00 23.52 176 GLY B N 1
ATOM 1813 C CA . GLY B 1 85 ? 4.122 10.489 6.346 1.00 28.67 176 GLY B CA 1
ATOM 1814 C C . GLY B 1 85 ? 2.923 10.602 5.415 1.00 26.79 176 GLY B C 1
ATOM 1815 O O . GLY B 1 85 ? 2.811 9.887 4.430 1.00 21.33 176 GLY B O 1
ATOM 1816 N N . ASP B 1 86 ? 2.025 11.513 5.734 1.00 20.15 177 ASP B N 1
ATOM 1817 C CA . ASP B 1 86 ? 0.808 11.667 4.961 1.00 20.71 177 ASP B CA 1
ATOM 1818 C C . ASP B 1 86 ? 0.467 13.144 4.780 1.00 27.46 177 ASP B C 1
ATOM 1819 O O . ASP B 1 86 ? -0.152 13.772 5.665 1.00 25.37 177 ASP B O 1
ATOM 1824 N N . PRO B 1 87 ? 0.884 13.706 3.626 1.00 22.67 178 PRO B N 1
ATOM 1825 C CA . PRO B 1 87 ? 0.603 15.074 3.191 1.00 24.63 178 PRO B CA 1
ATOM 1826 C C . PRO B 1 87 ? -0.868 15.420 3.251 1.00 21.94 178 PRO B C 1
ATOM 1827 O O . PRO B 1 87 ? -1.195 16.588 3.456 1.00 19.37 178 PRO B O 1
ATOM 1831 N N . ASN B 1 88 ? -1.734 14.442 3.013 1.00 20.00 179 ASN B N 1
ATOM 1832 C CA . ASN B 1 88 ? -3.184 14.675 3.097 1.00 25.74 179 ASN B CA 1
ATOM 1833 C C . ASN B 1 88 ? -3.706 15.175 4.479 1.00 21.93 179 ASN B C 1
ATOM 1834 O O . ASN B 1 88 ? -4.768 15.794 4.572 1.00 22.45 179 ASN B O 1
ATOM 1839 N N . ILE B 1 89 ? -2.953 14.943 5.539 1.00 23.92 180 ILE B N 1
ATOM 1840 C CA . ILE B 1 89 ? -3.331 15.524 6.830 1.00 23.04 180 ILE B CA 1
ATOM 1841 C C . ILE B 1 89 ? -3.320 17.042 6.691 1.00 28.57 180 ILE B C 1
ATOM 1842 O O . ILE B 1 89 ? -4.267 17.735 7.147 1.00 21.68 180 ILE B O 1
ATOM 1847 N N . ILE B 1 90 ? -2.299 17.559 5.993 1.00 23.19 181 ILE B N 1
ATOM 1848 C CA . ILE B 1 90 ? -2.258 18.995 5.717 1.00 26.84 181 ILE B CA 1
ATOM 1849 C C . ILE B 1 90 ? -3.412 19.440 4.802 1.00 28.50 181 ILE B C 1
ATOM 1850 O O . ILE B 1 90 ? -4.070 20.434 5.071 1.00 25.66 181 ILE B O 1
ATOM 1855 N N . VAL B 1 91 ? -3.671 18.690 3.742 1.00 20.85 182 VAL B N 1
ATOM 1856 C CA . VAL B 1 91 ? -4.687 19.089 2.797 1.00 24.20 182 VAL B CA 1
ATOM 1857 C C . VAL B 1 91 ? -6.038 19.181 3.439 1.00 28.10 182 VAL B C 1
ATOM 1858 O O . VAL B 1 91 ? -6.750 20.155 3.261 1.00 29.17 182 VAL B O 1
ATOM 1862 N N . VAL B 1 92 ? -6.385 18.143 4.177 1.00 28.32 183 VAL B N 1
ATOM 1863 C CA . VAL B 1 92 ? -7.689 18.031 4.788 1.00 27.54 183 VAL B CA 1
ATOM 1864 C C . VAL B 1 92 ? -7.932 19.139 5.832 1.00 33.91 183 VAL B C 1
ATOM 1865 O O . VAL B 1 92 ? -8.993 19.744 5.868 1.00 28.48 183 VAL B O 1
ATOM 1869 N N . ASN B 1 93 ? -6.936 19.403 6.672 1.00 30.22 184 ASN B N 1
ATOM 1870 C CA . ASN B 1 93 ? -7.081 20.401 7.738 1.00 33.92 184 ASN B CA 1
ATOM 1871 C C . ASN B 1 93 ? -6.842 21.838 7.304 1.00 27.80 184 ASN B C 1
ATOM 1872 O O . ASN B 1 93 ? -7.149 22.763 8.031 1.00 34.45 184 ASN B O 1
ATOM 1877 N N . THR B 1 94 ? -6.361 22.020 6.086 1.00 34.03 185 THR B N 1
ATOM 1878 C CA . THR B 1 94 ? -6.226 23.339 5.467 1.00 31.96 185 THR B CA 1
ATOM 1879 C C . THR B 1 94 ? -7.448 23.713 4.602 1.00 40.10 185 THR B C 1
ATOM 1880 O O . THR B 1 94 ? -7.620 24.869 4.236 1.00 44.02 185 THR B O 1
ATOM 1884 N N . ARG B 1 95 ? -8.287 22.734 4.262 1.00 39.35 186 ARG B N 1
ATOM 1885 C CA . ARG B 1 95 ? -9.486 22.980 3.440 1.00 39.79 186 ARG B CA 1
ATOM 1886 C C . ARG B 1 95 ? -10.285 24.162 3.967 1.00 33.92 186 ARG B C 1
ATOM 1887 O O . ARG B 1 95 ? -10.612 24.203 5.147 1.00 42.22 186 ARG B O 1
ATOM 1895 N N . GLY B 1 96 ? -10.552 25.130 3.101 1.00 36.09 187 GLY B N 1
ATOM 1896 C CA . GLY B 1 96 ? -11.464 26.220 3.397 1.00 39.72 187 GLY B CA 1
ATOM 1897 C C . GLY B 1 96 ? -10.847 27.261 4.297 1.00 43.05 187 GLY B C 1
ATOM 1898 O O . GLY B 1 96 ? -11.511 28.193 4.715 1.00 39.88 187 GLY B O 1
ATOM 1899 N N . LEU B 1 97 ? -9.556 27.138 4.565 1.00 36.88 188 LEU B N 1
ATOM 1900 C CA . LEU B 1 97 ? -8.952 27.985 5.567 1.00 36.36 188 LEU B CA 1
ATOM 1901 C C . LEU B 1 97 ? -8.665 29.364 5.003 1.00 37.19 188 LEU B C 1
ATOM 1902 O O . LEU B 1 97 ? -8.896 30.356 5.683 1.00 46.72 188 LEU B O 1
ATOM 1907 N N . ARG B 1 98 ? -8.196 29.414 3.755 1.00 38.41 189 ARG B N 1
ATOM 1908 C CA . ARG B 1 98 ? -7.851 30.670 3.061 1.00 48.29 189 ARG B CA 1
ATOM 1909 C C . ARG B 1 98 ? -8.944 31.715 3.114 1.00 49.82 189 ARG B C 1
ATOM 1910 O O . ARG B 1 98 ? -8.660 32.902 3.232 1.00 47.34 189 ARG B O 1
ATOM 1918 N N . GLU B 1 99 ? -10.183 31.256 2.983 1.00 48.65 190 GLU B N 1
ATOM 1919 C CA . GLU B 1 99 ? -11.361 32.108 3.049 1.00 45.95 190 GLU B CA 1
ATOM 1920 C C . GLU B 1 99 ? -11.573 32.655 4.460 1.00 45.08 190 GLU B C 1
ATOM 1921 O O . GLU B 1 99 ? -11.899 33.827 4.666 1.00 41.86 190 GLU B O 1
ATOM 1927 N N . ILE B 1 100 ? -11.429 31.783 5.437 1.00 32.22 191 ILE B N 1
ATOM 1928 C CA . ILE B 1 100 ? -11.651 32.181 6.814 1.00 46.13 191 ILE B CA 1
ATOM 1929 C C . ILE B 1 100 ? -10.613 33.208 7.252 1.00 55.71 191 ILE B C 1
ATOM 1930 O O . ILE B 1 100 ? -10.914 34.148 8.017 1.00 48.83 191 ILE B O 1
ATOM 1935 N N . ILE B 1 101 ? -9.414 33.071 6.701 1.00 54.06 192 ILE B N 1
ATOM 1936 C CA . ILE B 1 101 ? -8.292 33.893 7.124 1.00 62.26 192 ILE B CA 1
ATOM 1937 C C . ILE B 1 101 ? -8.083 35.145 6.244 1.00 62.52 192 ILE B C 1
ATOM 1938 O O . ILE B 1 101 ? -7.594 36.159 6.754 1.00 58.91 192 ILE B O 1
ATOM 1943 N N . GLU B 1 102 ? -8.456 35.100 4.959 1.00 60.15 193 GLU B N 1
ATOM 1944 C CA . GLU B 1 102 ? -8.514 36.325 4.143 1.00 58.34 193 GLU B CA 1
ATOM 1945 C C . GLU B 1 102 ? -9.478 37.310 4.796 1.00 60.52 193 GLU B C 1
ATOM 1946 O O . GLU B 1 102 ? -9.234 38.515 4.825 1.00 76.46 193 GLU B O 1
ATOM 1952 N N . ASN B 1 103 ? -10.579 36.781 5.309 1.00 52.81 194 ASN B N 1
ATOM 1953 C CA . ASN B 1 103 ? -11.534 37.562 6.076 1.00 55.65 194 ASN B CA 1
ATOM 1954 C C . ASN B 1 103 ? -10.861 38.178 7.282 1.00 66.57 194 ASN B C 1
ATOM 1955 O O . ASN B 1 103 ? -10.880 39.392 7.470 1.00 62.79 194 ASN B O 1
ATOM 1960 N N . ALA B 1 104 ? -10.272 37.304 8.094 1.00 66.95 195 ALA B N 1
ATOM 1961 C CA . ALA B 1 104 ? -9.789 37.641 9.425 1.00 69.28 195 ALA B CA 1
ATOM 1962 C C . ALA B 1 104 ? -8.615 38.614 9.432 1.00 52.69 195 ALA B C 1
ATOM 1963 O O . ALA B 1 104 ? -8.552 39.492 10.283 1.00 53.23 195 ALA B O 1
ATOM 1965 N N . CYS B 1 105 ? -7.676 38.427 8.507 1.00 45.27 196 CYS B N 1
ATOM 1966 C CA . CYS B 1 105 ? -6.558 39.327 8.363 1.00 47.95 196 CYS B CA 1
ATOM 1967 C C . CYS B 1 105 ? -6.175 39.345 6.889 1.00 52.53 196 CYS B C 1
ATOM 1968 O O . CYS B 1 105 ? -7.009 39.640 6.026 1.00 60.29 196 CYS B O 1
ATOM 1971 N N . SER B 1 106 ? -4.924 39.061 6.581 1.00 43.76 197 SER B N 1
ATOM 1972 C CA . SER B 1 106 ? -4.513 39.059 5.194 1.00 55.20 197 SER B CA 1
ATOM 1973 C C . SER B 1 106 ? -4.134 37.659 4.762 1.00 47.85 197 SER B C 1
ATOM 1974 O O . SER B 1 106 ? -3.232 37.059 5.333 1.00 41.66 197 SER B O 1
ATOM 1977 N N . GLY B 1 107 ? -4.834 37.138 3.763 1.00 50.26 198 GLY B N 1
ATOM 1978 C CA . GLY B 1 107 ? -4.439 35.890 3.150 1.00 49.36 198 GLY B CA 1
ATOM 1979 C C . GLY B 1 107 ? -2.995 35.998 2.718 1.00 55.47 198 GLY B C 1
ATOM 1980 O O . GLY B 1 107 ? -2.177 35.109 2.958 1.00 54.65 198 GLY B O 1
ATOM 1981 N N . GLU B 1 108 ? -2.656 37.126 2.117 1.00 50.16 199 GLU B N 1
ATOM 1982 C CA . GLU B 1 108 ? -1.341 37.262 1.531 1.00 46.43 199 GLU B CA 1
ATOM 1983 C C . GLU B 1 108 ? -0.239 37.342 2.596 1.00 43.91 199 GLU B C 1
ATOM 1984 O O . GLU B 1 108 ? 0.865 36.853 2.385 1.00 43.04 199 GLU B O 1
ATOM 1990 N N . ALA B 1 109 ? -0.520 37.951 3.739 1.00 40.91 200 ALA B N 1
ATOM 1991 C CA . ALA B 1 109 ? 0.489 38.016 4.786 1.00 43.18 200 ALA B CA 1
ATOM 1992 C C . ALA B 1 109 ? 0.702 36.609 5.394 1.00 33.80 200 ALA B C 1
ATOM 1993 O O . ALA B 1 109 ? 1.816 36.223 5.772 1.00 34.77 200 ALA B O 1
ATOM 1995 N N . THR B 1 110 ? -0.369 35.833 5.437 1.00 35.94 201 THR B N 1
ATOM 1996 C CA . THR B 1 110 ? -0.305 34.478 5.952 1.00 36.86 201 THR B CA 1
ATOM 1997 C C . THR B 1 110 ? 0.636 33.648 5.093 1.00 33.01 201 THR B C 1
ATOM 1998 O O . THR B 1 110 ? 1.506 32.957 5.595 1.00 29.38 201 THR B O 1
ATOM 2002 N N . ILE B 1 111 ? 0.487 33.770 3.784 1.00 36.21 202 ILE B N 1
ATOM 2003 C CA . ILE B 1 111 ? 1.401 33.134 2.857 1.00 35.07 202 ILE B CA 1
ATOM 2004 C C . ILE B 1 111 ? 2.847 33.517 3.115 1.00 31.02 202 ILE B C 1
ATOM 2005 O O . ILE B 1 111 ? 3.692 32.626 3.205 1.00 33.71 202 ILE B O 1
ATOM 2010 N N . VAL B 1 112 ? 3.151 34.817 3.242 1.00 32.73 203 VAL B N 1
ATOM 2011 C CA . VAL B 1 112 ? 4.529 35.238 3.558 1.00 31.60 203 VAL B CA 1
ATOM 2012 C C . VAL B 1 112 ? 4.999 34.595 4.854 1.00 27.00 203 VAL B C 1
ATOM 2013 O O . VAL B 1 112 ? 6.138 34.147 4.967 1.00 26.13 203 VAL B O 1
ATOM 2017 N N . ALA B 1 113 ? 4.109 34.554 5.844 1.00 30.84 204 ALA B N 1
ATOM 2018 C CA . ALA B 1 113 ? 4.488 33.994 7.133 1.00 29.85 204 ALA B CA 1
ATOM 2019 C C . ALA B 1 113 ? 4.687 32.486 7.001 1.00 26.34 204 ALA B C 1
ATOM 2020 O O . ALA B 1 113 ? 5.575 31.927 7.624 1.00 26.01 204 ALA B O 1
ATOM 2022 N N . LEU B 1 114 ? 3.841 31.824 6.212 1.00 28.36 205 LEU B N 1
ATOM 2023 C CA . LEU B 1 114 ? 4.023 30.388 5.961 1.00 30.79 205 LEU B CA 1
ATOM 2024 C C . LEU B 1 114 ? 5.334 30.096 5.247 1.00 23.51 205 LEU B C 1
ATOM 2025 O O . LEU B 1 114 ? 5.987 29.130 5.565 1.00 23.74 205 LEU B O 1
ATOM 2030 N N . GLN B 1 115 ? 5.742 30.947 4.312 1.00 25.60 206 GLN B N 1
ATOM 2031 C CA . GLN B 1 115 ? 7.051 30.805 3.683 1.00 22.33 206 GLN B CA 1
ATOM 2032 C C . GLN B 1 115 ? 8.162 30.946 4.694 1.00 28.51 206 GLN B C 1
ATOM 2033 O O . GLN B 1 115 ? 9.189 30.252 4.612 1.00 27.03 206 GLN B O 1
ATOM 2039 N N . GLU B 1 116 ? 7.953 31.807 5.690 1.00 33.33 207 GLU B N 1
ATOM 2040 C CA . GLU B 1 116 ? 8.941 31.931 6.739 1.00 24.11 207 GLU B CA 1
ATOM 2041 C C . GLU B 1 116 ? 8.912 30.700 7.663 1.00 25.54 207 GLU B C 1
ATOM 2042 O O . GLU B 1 116 ? 9.967 30.219 8.080 1.00 27.45 207 GLU B O 1
ATOM 2048 N N . ILE B 1 117 ? 7.740 30.174 7.980 1.00 31.28 208 ILE B N 1
ATOM 2049 C CA . ILE B 1 117 ? 7.680 28.866 8.697 1.00 31.56 208 ILE B CA 1
ATOM 2050 C C . ILE B 1 117 ? 8.540 27.839 7.965 1.00 27.27 208 ILE B C 1
ATOM 2051 O O . ILE B 1 117 ? 9.360 27.135 8.564 1.00 30.20 208 ILE B O 1
ATOM 2056 N N . LYS B 1 118 ? 8.346 27.772 6.651 1.00 25.98 209 LYS B N 1
ATOM 2057 C CA . LYS B 1 118 ? 9.131 26.868 5.819 1.00 30.21 209 LYS B CA 1
ATOM 2058 C C . LYS B 1 118 ? 10.621 27.226 5.905 1.00 33.36 209 LYS B C 1
ATOM 2059 O O . LYS B 1 118 ? 11.456 26.375 6.179 1.00 25.02 209 LYS B O 1
ATOM 2065 N N . ALA B 1 119 ? 10.938 28.496 5.668 1.00 30.65 210 ALA B N 1
ATOM 2066 C CA . ALA B 1 119 ? 12.332 28.903 5.612 1.00 26.89 210 ALA B CA 1
ATOM 2067 C C . ALA B 1 119 ? 12.973 28.671 6.987 1.00 28.82 210 ALA B C 1
ATOM 2068 O O . ALA B 1 119 ? 14.091 28.156 7.106 1.00 25.87 210 ALA B O 1
ATOM 2070 N N . ALA B 1 120 ? 12.220 28.917 8.042 1.00 28.53 211 ALA B N 1
ATOM 2071 C CA . ALA B 1 120 ? 12.792 28.752 9.350 1.00 22.84 211 ALA B CA 1
ATOM 2072 C C . ALA B 1 120 ? 12.965 27.272 9.631 1.00 32.76 211 ALA B C 1
ATOM 2073 O O . ALA B 1 120 ? 13.991 26.852 10.201 1.00 26.84 211 ALA B O 1
ATOM 2075 N N . SER B 1 121 ? 11.984 26.463 9.220 1.00 28.26 212 SER B N 1
ATOM 2076 C CA . SER B 1 121 ? 12.056 25.027 9.499 1.00 28.12 212 SER B CA 1
ATOM 2077 C C . SER B 1 121 ? 13.298 24.420 8.812 1.00 27.39 212 SER B C 1
ATOM 2078 O O . SER B 1 121 ? 14.035 23.640 9.401 1.00 26.36 212 SER B O 1
ATOM 2081 N N . LEU B 1 122 ? 13.519 24.843 7.573 1.00 25.24 213 LEU B N 1
ATOM 2082 C CA . LEU B 1 122 ? 14.603 24.382 6.726 1.00 30.53 213 LEU B CA 1
ATOM 2083 C C . LEU B 1 122 ? 15.984 24.671 7.298 1.00 31.21 213 LEU B C 1
ATOM 2084 O O . LEU B 1 122 ? 16.919 23.891 7.079 1.00 30.47 213 LEU B O 1
ATOM 2089 N N . SER B 1 123 ? 16.091 25.753 8.075 1.00 31.09 214 SER B N 1
ATOM 2090 C CA . SER B 1 123 ? 17.361 26.167 8.691 1.00 38.45 214 SER B CA 1
ATOM 2091 C C . SER B 1 123 ? 17.949 25.131 9.673 1.00 35.06 214 SER B C 1
ATOM 2092 O O . SER B 1 123 ? 19.147 25.094 9.910 1.00 34.32 214 SER B O 1
ATOM 2095 N N . TYR B 1 124 ? 17.120 24.239 10.187 1.00 30.81 215 TYR B N 1
ATOM 2096 C CA . TYR B 1 124 ? 17.613 23.155 11.024 1.00 25.64 215 TYR B CA 1
ATOM 2097 C C . TYR B 1 124 ? 18.168 21.953 10.241 1.00 31.68 215 TYR B C 1
ATOM 2098 O O . TYR B 1 124 ? 18.627 21.006 10.844 1.00 28.67 215 TYR B O 1
ATOM 2107 N N . PHE B 1 125 ? 18.162 22.015 8.907 1.00 31.09 216 PHE B N 1
ATOM 2108 C CA . PHE B 1 125 ? 18.547 20.875 8.094 1.00 33.60 216 PHE B CA 1
ATOM 2109 C C . PHE B 1 125 ? 19.533 21.193 6.966 1.00 35.24 216 PHE B C 1
ATOM 2110 O O . PHE B 1 125 ? 19.555 20.511 5.946 1.00 22.14 216 PHE B O 1
ATOM 2118 N N . ARG B 1 126 ? 20.372 22.198 7.161 1.00 33.67 217 ARG B N 1
ATOM 2119 C CA . ARG B 1 126 ? 21.296 22.594 6.119 1.00 40.25 217 ARG B CA 1
ATOM 2120 C C . ARG B 1 126 ? 22.362 21.498 5.880 1.00 38.83 217 ARG B C 1
ATOM 2121 O O . ARG B 1 126 ? 22.895 21.403 4.777 1.00 28.71 217 ARG B O 1
ATOM 2129 N N . LYS B 1 127 ? 22.638 20.663 6.893 1.00 30.22 218 LYS B N 1
ATOM 2130 C CA . LYS B 1 127 ? 23.636 19.591 6.761 1.00 37.76 218 LYS B CA 1
ATOM 2131 C C . LYS B 1 127 ? 23.059 18.310 6.144 1.00 48.39 218 LYS B C 1
ATOM 2132 O O . LYS B 1 127 ? 23.780 17.332 5.985 1.00 50.68 218 LYS B O 1
ATOM 2138 N N . ASP B 1 128 ? 21.766 18.295 5.834 1.00 42.22 219 ASP B N 1
ATOM 2139 C CA . ASP B 1 128 ? 21.073 17.043 5.504 1.00 35.56 219 ASP B CA 1
ATOM 2140 C C . ASP B 1 128 ? 20.067 17.297 4.416 1.00 38.52 219 ASP B C 1
ATOM 2141 O O . ASP B 1 128 ? 18.905 17.535 4.701 1.00 36.13 219 ASP B O 1
ATOM 2146 N N . PRO B 1 129 ? 20.523 17.260 3.164 1.00 39.96 220 PRO B N 1
ATOM 2147 C CA . PRO B 1 129 ? 19.656 17.684 2.067 1.00 41.19 220 PRO B CA 1
ATOM 2148 C C . PRO B 1 129 ? 18.450 16.788 1.865 1.00 37.35 220 PRO B C 1
ATOM 2149 O O . PRO B 1 129 ? 17.476 17.260 1.295 1.00 31.78 220 PRO B O 1
ATOM 2153 N N . GLU B 1 130 ? 18.506 15.544 2.320 1.00 36.32 221 GLU B N 1
ATOM 2154 C CA . GLU B 1 130 ? 17.349 14.677 2.184 1.00 43.32 221 GLU B CA 1
ATOM 2155 C C . GLU B 1 130 ? 16.242 15.188 3.098 1.00 34.36 221 GLU B C 1
ATOM 2156 O O . GLU B 1 130 ? 15.125 15.395 2.652 1.00 36.34 221 GLU B O 1
ATOM 2162 N N . ALA B 1 131 ? 16.574 15.401 4.369 1.00 29.44 222 ALA B N 1
ATOM 2163 C CA . ALA B 1 131 ? 15.620 15.899 5.338 1.00 28.82 222 ALA B CA 1
ATOM 2164 C C . ALA B 1 131 ? 15.076 17.235 4.871 1.00 29.23 222 ALA B C 1
ATOM 2165 O O . ALA B 1 131 ? 13.868 17.455 4.921 1.00 21.86 222 ALA B O 1
ATOM 2167 N N . ALA B 1 132 ? 15.953 18.085 4.341 1.00 26.89 223 ALA B N 1
ATOM 2168 C CA . ALA B 1 132 ? 15.566 19.414 3.859 1.00 27.70 223 ALA B CA 1
ATOM 2169 C C . ALA B 1 132 ? 14.508 19.338 2.772 1.00 30.22 223 ALA B C 1
ATOM 2170 O O . ALA B 1 132 ? 13.539 20.143 2.760 1.00 24.84 223 ALA B O 1
ATOM 2172 N N . GLU B 1 133 ? 14.671 18.368 1.871 1.00 29.97 224 GLU B N 1
ATOM 2173 C CA . GLU B 1 133 ? 13.712 18.183 0.774 1.00 33.71 224 GLU B CA 1
ATOM 2174 C C . GLU B 1 133 ? 12.412 17.668 1.309 1.00 23.95 224 GLU B C 1
ATOM 2175 O O . GLU B 1 133 ? 11.337 18.003 0.809 1.00 26.68 224 GLU B O 1
ATOM 2181 N N . ILE B 1 134 ? 12.501 16.817 2.315 1.00 27.15 225 ILE B N 1
ATOM 2182 C CA . ILE B 1 134 ? 11.299 16.332 2.945 1.00 30.47 225 ILE B CA 1
ATOM 2183 C C . ILE B 1 134 ? 10.540 17.502 3.611 1.00 18.85 225 ILE B C 1
ATOM 2184 O O . ILE B 1 134 ? 9.331 17.614 3.457 1.00 23.91 225 ILE B O 1
ATOM 2189 N N . VAL B 1 135 ? 11.230 18.399 4.307 1.00 24.68 226 VAL B N 1
ATOM 2190 C CA . VAL B 1 135 ? 10.555 19.528 4.927 1.00 19.93 226 VAL B CA 1
ATOM 2191 C C . VAL B 1 135 ? 9.959 20.409 3.827 1.00 21.17 226 VAL B C 1
ATOM 2192 O O . VAL B 1 135 ? 8.821 20.860 3.921 1.00 21.31 226 VAL B O 1
ATOM 2196 N N . SER B 1 136 ? 10.703 20.637 2.746 1.00 25.98 227 SER B N 1
ATOM 2197 C CA . SER B 1 136 ? 10.202 21.508 1.692 1.00 27.67 227 SER B CA 1
ATOM 2198 C C . SER B 1 136 ? 8.974 20.965 1.011 1.00 19.49 227 SER B C 1
ATOM 2199 O O . SER B 1 136 ? 8.115 21.709 0.594 1.00 25.68 227 SER B O 1
ATOM 2202 N N . GLN B 1 137 ? 8.920 19.662 0.866 1.00 24.79 228 GLN B N 1
ATOM 2203 C CA A GLN B 1 137 ? 7.797 19.076 0.169 0.54 30.73 228 GLN B CA 1
ATOM 2204 C CA B GLN B 1 137 ? 7.790 18.986 0.236 0.46 30.67 228 GLN B CA 1
ATOM 2205 C C . GLN B 1 137 ? 6.528 19.170 1.061 1.00 24.91 228 GLN B C 1
ATOM 2206 O O . GLN B 1 137 ? 5.466 19.578 0.574 1.00 26.01 228 GLN B O 1
ATOM 2217 N N . TYR B 1 138 ? 6.626 18.842 2.337 1.00 23.16 229 TYR B N 1
ATOM 2218 C CA . TYR B 1 138 ? 5.457 19.010 3.205 1.00 21.10 229 TYR B CA 1
ATOM 2219 C C . TYR B 1 138 ? 5.057 20.471 3.373 1.00 23.00 229 TYR B C 1
ATOM 2220 O O . TYR B 1 138 ? 3.868 20.791 3.355 1.00 20.59 229 TYR B O 1
ATOM 2229 N N . MET B 1 139 ? 6.027 21.371 3.478 1.00 27.29 230 MET B N 1
ATOM 2230 C CA . MET B 1 139 ? 5.689 22.792 3.651 1.00 26.12 230 MET B CA 1
ATOM 2231 C C . MET B 1 139 ? 5.062 23.352 2.386 1.00 28.11 230 MET B C 1
ATOM 2232 O O . MET B 1 139 ? 4.123 24.169 2.442 1.00 23.13 230 MET B O 1
ATOM 2237 N N . ASP B 1 140 ? 5.581 22.929 1.235 1.00 20.40 231 ASP B N 1
ATOM 2238 C CA . ASP B 1 140 ? 4.943 23.337 -0.030 1.00 24.26 231 ASP B CA 1
ATOM 2239 C C . ASP B 1 140 ? 3.461 22.924 -0.112 1.00 27.17 231 ASP B C 1
ATOM 2240 O O . ASP B 1 140 ? 2.627 23.717 -0.568 1.00 27.71 231 ASP B O 1
ATOM 2245 N N . VAL B 1 141 ? 3.112 21.719 0.363 1.00 25.11 232 VAL B N 1
ATOM 2246 C CA . VAL B 1 141 ? 1.707 21.295 0.395 1.00 28.81 232 VAL B CA 1
ATOM 2247 C C . VAL B 1 141 ? 0.925 22.251 1.310 1.00 31.81 232 VAL B C 1
ATOM 2248 O O . VAL B 1 141 ? -0.160 22.728 0.979 1.00 29.51 232 VAL B O 1
ATOM 2252 N N . LEU B 1 142 ? 1.506 22.578 2.457 1.00 33.03 233 LEU B N 1
ATOM 2253 C CA . LEU B 1 142 ? 0.875 23.551 3.359 1.00 33.50 233 LEU B CA 1
ATOM 2254 C C . LEU B 1 142 ? 0.638 24.901 2.653 1.00 29.02 233 LEU B C 1
ATOM 2255 O O . LEU B 1 142 ? -0.465 25.444 2.679 1.00 24.93 233 LEU B O 1
ATOM 2260 N N . ILE B 1 143 ? 1.673 25.446 2.021 1.00 29.07 234 ILE B N 1
ATOM 2261 C CA . ILE B 1 143 ? 1.535 26.743 1.383 1.00 38.00 234 ILE B CA 1
ATOM 2262 C C . ILE B 1 143 ? 0.567 26.681 0.199 1.00 47.62 234 ILE B C 1
ATOM 2263 O O . ILE B 1 143 ? -0.265 27.577 0.016 1.00 32.37 234 ILE B O 1
ATOM 2268 N N . THR B 1 144 ? 0.676 25.622 -0.600 1.00 41.38 235 THR B N 1
ATOM 2269 C CA . THR B 1 144 ? -0.137 25.508 -1.810 1.00 42.44 235 THR B CA 1
ATOM 2270 C C . THR B 1 144 ? -1.612 25.372 -1.469 1.00 48.18 235 THR B C 1
ATOM 2271 O O . THR B 1 144 ? -2.449 26.078 -2.030 1.00 43.86 235 THR B O 1
ATOM 2275 N N . GLU B 1 145 ? -1.928 24.475 -0.541 1.00 52.65 236 GLU B N 1
ATOM 2276 C CA . GLU B 1 145 ? -3.327 24.179 -0.228 1.00 60.93 236 GLU B CA 1
ATOM 2277 C C . GLU B 1 145 ? -3.941 25.380 0.465 1.00 62.64 236 GLU B C 1
ATOM 2278 O O . GLU B 1 145 ? -5.163 25.517 0.547 1.00 62.27 236 GLU B O 1
ATOM 2284 N N . PHE B 1 146 ? -3.091 26.275 0.934 1.00 54.60 237 PHE B N 1
ATOM 2285 C CA . PHE B 1 146 ? -3.600 27.524 1.438 1.00 63.76 237 PHE B CA 1
ATOM 2286 C C . PHE B 1 146 ? -3.972 28.396 0.254 1.00 64.02 237 PHE B C 1
ATOM 2287 O O . PHE B 1 146 ? -5.140 28.713 0.085 1.00 68.66 237 PHE B O 1
ATOM 2295 N N 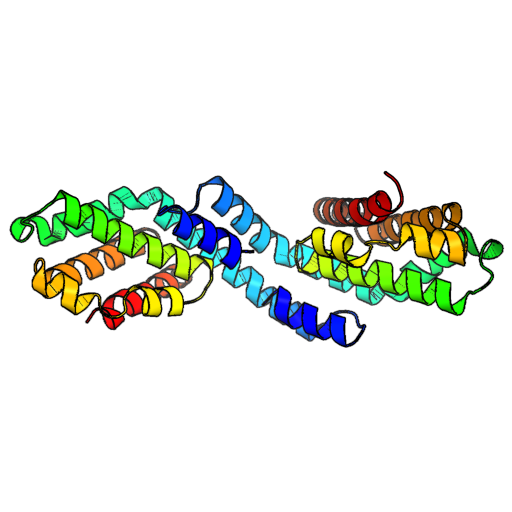. LYS B 1 147 ? -2.993 28.745 -0.579 1.00 68.12 238 LYS B N 1
ATOM 2296 C CA . LYS B 1 147 ? -3.225 29.579 -1.766 1.00 66.15 238 LYS B CA 1
ATOM 2297 C C . LYS B 1 147 ? -4.471 29.154 -2.559 1.00 75.95 238 LYS B C 1
ATOM 2298 O O . LYS B 1 147 ? -4.849 29.806 -3.531 1.00 79.72 238 LYS B O 1
#

Secondary structure (DSSP, 8-state):
-HHHHHHHHHHTTSPPPHHHHHHHHHHHHTHHHHHHHHHHHHHTHHHHHHHHHHHTGGG-S-HHHHHHHHHHHHHHHHHHHHHT-THHHHHHHTTHHHHHHHHS-HHHHHHHHHHHHHHHHGGGTT-HHHHHHHHHHHHHHHHTT--/-HHHHHHHHHHTT-PPPHHHHHHHHHHHHHHHHHHHHHHHHHHTHHHHHHHHHHHTGGG-S-HHHHHHHHHHHHHHHHHHHHHT-THHHHHHHTTHHHHHHHHS-HHHHHHHHHHHHHHHHGGGTT-HHHHHHHHHHHHHHHHHH-

CATH classification: 1.10.490.20